Protein AF-A0A6V8PNK7-F1 (afdb_monomer_lite)

pLDDT: mean 75.87, std 25.12, range [23.62, 97.44]

Structure (mmCIF, N/CA/C/O backbone):
data_AF-A0A6V8PNK7-F1
#
_entry.id   AF-A0A6V8PNK7-F1
#
loop_
_atom_site.group_PDB
_atom_site.id
_atom_site.type_symbol
_atom_site.label_atom_id
_atom_site.label_alt_id
_atom_site.label_comp_id
_atom_site.label_asym_id
_atom_site.label_entity_id
_atom_site.label_seq_id
_atom_site.pdbx_PDB_ins_code
_atom_site.Cartn_x
_atom_site.Cartn_y
_atom_site.Cartn_z
_atom_site.occupancy
_atom_site.B_iso_or_equiv
_atom_site.auth_seq_id
_atom_site.auth_comp_id
_atom_site.auth_asym_id
_atom_site.auth_atom_id
_atom_site.pdbx_PDB_model_num
ATOM 1 N N . GLY A 1 1 ? 0.788 52.037 -15.103 1.00 34.72 1 GLY A N 1
ATOM 2 C CA . GLY A 1 1 ? 0.527 50.837 -15.917 1.00 34.72 1 GLY A CA 1
ATOM 3 C C . GLY A 1 1 ? 1.156 49.666 -15.211 1.00 34.72 1 GLY A C 1
ATOM 4 O O . GLY A 1 1 ? 2.367 49.666 -15.080 1.00 34.72 1 GLY A O 1
ATOM 5 N N . ASN A 1 2 ? 0.345 48.769 -14.655 1.00 30.62 2 ASN A N 1
ATOM 6 C CA . ASN A 1 2 ? 0.791 47.709 -13.754 1.00 30.62 2 ASN A CA 1
ATOM 7 C C . ASN A 1 2 ? 0.207 46.378 -14.250 1.00 30.62 2 ASN A C 1
ATOM 9 O O . ASN A 1 2 ? -0.992 46.150 -14.103 1.00 30.62 2 ASN A O 1
ATOM 13 N N . ARG A 1 3 ? 1.028 45.551 -14.896 1.00 28.36 3 ARG A N 1
ATOM 14 C CA . ARG A 1 3 ? 0.800 44.126 -15.172 1.00 28.36 3 ARG A CA 1
ATOM 15 C C . ARG A 1 3 ? 2.176 43.447 -15.141 1.00 28.36 3 ARG A C 1
ATOM 17 O O . ARG A 1 3 ? 3.155 44.088 -15.497 1.00 28.36 3 ARG A O 1
ATOM 24 N N . ASP A 1 4 ? 2.196 42.194 -14.688 1.00 28.17 4 ASP A N 1
ATOM 25 C CA . ASP A 1 4 ? 3.325 41.238 -14.715 1.00 28.17 4 ASP A CA 1
ATOM 26 C C . ASP A 1 4 ? 4.125 40.966 -13.423 1.00 28.17 4 ASP A C 1
ATOM 28 O O . ASP A 1 4 ? 5.299 40.618 -13.484 1.00 28.17 4 ASP A O 1
ATOM 32 N N . CYS A 1 5 ? 3.476 40.960 -12.247 1.00 26.56 5 CYS A N 1
ATOM 33 C CA . CYS A 1 5 ? 4.091 40.428 -11.009 1.00 26.56 5 CYS A CA 1
ATOM 34 C C . CYS A 1 5 ? 3.419 39.172 -10.405 1.00 26.56 5 CYS A C 1
ATOM 36 O O . CYS A 1 5 ? 3.742 38.809 -9.278 1.00 26.56 5 CYS A O 1
ATOM 38 N N . VAL A 1 6 ? 2.508 38.471 -11.102 1.00 30.53 6 VAL A N 1
ATOM 39 C CA . VAL A 1 6 ? 1.748 37.337 -10.500 1.00 30.53 6 VAL A CA 1
ATOM 40 C C . VAL A 1 6 ? 2.007 35.968 -11.162 1.00 30.53 6 VAL A C 1
ATOM 42 O O . VAL A 1 6 ? 1.321 35.000 -10.865 1.00 30.53 6 VAL A O 1
ATOM 45 N N . ASN A 1 7 ? 3.046 35.828 -11.994 1.00 27.73 7 ASN A N 1
ATOM 46 C CA . ASN A 1 7 ? 3.433 34.532 -12.592 1.00 27.73 7 ASN A CA 1
ATOM 47 C C . ASN A 1 7 ? 4.639 33.852 -11.903 1.00 27.73 7 ASN A C 1
ATOM 49 O O . ASN A 1 7 ? 5.281 32.980 -12.480 1.00 27.73 7 ASN A O 1
ATOM 53 N N . GLY A 1 8 ? 4.962 34.235 -10.663 1.00 24.36 8 GLY A N 1
ATOM 54 C CA . GLY A 1 8 ? 6.216 33.862 -9.992 1.00 24.36 8 GLY A CA 1
ATOM 55 C C . GLY A 1 8 ? 6.138 32.830 -8.862 1.00 24.36 8 GLY A C 1
ATOM 56 O O . GLY A 1 8 ? 7.094 32.739 -8.095 1.00 24.36 8 GLY A O 1
ATOM 57 N N . ILE A 1 9 ? 5.056 32.057 -8.699 1.00 27.84 9 ILE A N 1
ATOM 58 C CA . ILE A 1 9 ? 5.057 30.957 -7.713 1.00 27.84 9 ILE A CA 1
ATOM 59 C C . ILE A 1 9 ? 5.670 29.712 -8.366 1.00 27.84 9 ILE A C 1
ATOM 61 O O . ILE A 1 9 ? 5.005 28.912 -9.017 1.00 27.84 9 ILE A O 1
ATOM 65 N N . HIS A 1 10 ? 6.982 29.584 -8.201 1.00 23.62 10 HIS A N 1
ATOM 66 C CA . HIS A 1 10 ? 7.805 28.453 -8.623 1.00 23.62 10 HIS A CA 1
ATOM 67 C C . HIS A 1 10 ? 7.244 27.112 -8.076 1.00 23.62 10 HIS A C 1
ATOM 69 O O . HIS A 1 10 ? 7.048 26.988 -6.863 1.00 23.62 10 HIS A O 1
ATOM 75 N N . PRO A 1 11 ? 7.032 26.071 -8.908 1.00 34.25 11 P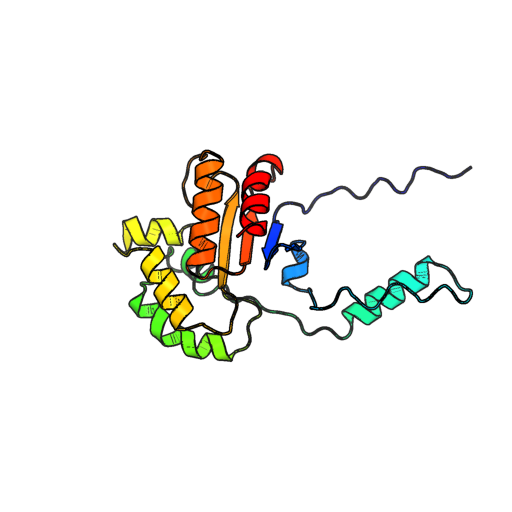RO A N 1
ATOM 76 C CA . PRO A 1 11 ? 6.476 24.787 -8.470 1.00 34.25 11 PRO A CA 1
ATOM 77 C C . PRO A 1 11 ? 7.566 23.934 -7.796 1.00 34.25 11 PRO A C 1
ATOM 79 O O . PRO A 1 11 ? 8.134 23.042 -8.415 1.00 34.25 11 PRO A O 1
ATOM 82 N N . ARG A 1 12 ? 7.930 24.230 -6.542 1.00 27.88 12 ARG A N 1
ATOM 83 C CA . ARG A 1 12 ? 9.037 23.539 -5.836 1.00 27.88 12 ARG A CA 1
ATOM 84 C C . ARG A 1 12 ? 8.641 22.342 -4.962 1.00 27.88 12 ARG A C 1
ATOM 86 O O . ARG A 1 12 ? 9.512 21.759 -4.335 1.00 27.88 12 ARG A O 1
ATOM 93 N N . PHE A 1 13 ? 7.376 21.922 -4.951 1.00 33.56 13 PHE A N 1
ATOM 94 C CA . PHE A 1 13 ? 6.922 20.784 -4.132 1.00 33.56 13 PHE A CA 1
ATOM 95 C C . PHE A 1 13 ? 5.972 19.850 -4.896 1.00 33.56 13 PHE A C 1
ATOM 97 O O . PHE A 1 13 ? 4.874 19.552 -4.439 1.00 33.56 13 PHE A O 1
ATOM 104 N N . ASN A 1 14 ? 6.377 19.399 -6.087 1.00 44.97 14 ASN A N 1
ATOM 105 C CA . ASN A 1 14 ? 5.574 18.489 -6.922 1.00 44.97 14 ASN A CA 1
ATOM 106 C C . ASN A 1 14 ? 6.006 17.011 -6.803 1.00 44.97 14 ASN A C 1
ATOM 108 O O . ASN A 1 14 ? 5.669 16.194 -7.654 1.00 44.97 14 ASN A O 1
ATOM 112 N N . SER A 1 15 ? 6.772 16.677 -5.762 1.00 50.00 15 SER A N 1
ATOM 113 C CA . SER A 1 15 ? 7.482 15.399 -5.619 1.00 50.00 15 SER A CA 1
ATOM 114 C C . SER A 1 15 ? 6.601 14.186 -5.347 1.00 50.00 15 SER A C 1
ATOM 116 O O . SER A 1 15 ? 7.018 13.048 -5.545 1.00 50.00 15 SER A O 1
ATOM 118 N N . PHE A 1 16 ? 5.380 14.425 -4.874 1.00 49.53 16 PHE A N 1
ATOM 119 C CA . PHE A 1 16 ? 4.457 13.384 -4.452 1.00 49.53 16 PHE A CA 1
ATOM 120 C C . PHE A 1 16 ? 3.061 13.709 -4.970 1.00 49.53 16 PHE A C 1
ATOM 122 O O . PHE A 1 16 ? 2.575 14.829 -4.808 1.00 49.53 16 PHE A O 1
ATOM 129 N N . LYS A 1 17 ? 2.394 12.719 -5.559 1.00 70.75 17 LYS A N 1
ATOM 130 C CA . LYS A 1 17 ? 0.968 12.780 -5.881 1.00 70.75 17 LYS A CA 1
ATOM 131 C C . LYS A 1 17 ? 0.263 11.622 -5.204 1.00 70.75 17 LYS A C 1
ATOM 133 O O . LYS A 1 17 ? 0.742 10.494 -5.217 1.00 70.75 17 LYS A O 1
ATOM 138 N N . VAL A 1 18 ? -0.869 11.915 -4.582 1.00 66.62 18 VAL A N 1
ATOM 139 C CA . VAL A 1 18 ? -1.651 10.917 -3.853 1.00 66.62 18 VAL A CA 1
ATOM 140 C C . VAL A 1 18 ? -2.928 10.689 -4.626 1.00 66.62 18 VAL A C 1
ATOM 142 O O . VAL A 1 18 ? -3.575 11.650 -5.030 1.00 66.62 18 VAL A O 1
ATOM 145 N N . VAL A 1 19 ? -3.296 9.437 -4.857 1.00 67.06 19 VAL A N 1
ATOM 146 C CA . VAL A 1 19 ? -4.552 9.091 -5.521 1.00 67.06 19 VAL A CA 1
ATOM 147 C C . VAL A 1 19 ? -5.409 8.279 -4.561 1.00 67.06 19 VAL A C 1
ATOM 149 O O . VAL A 1 19 ? -4.948 7.279 -4.016 1.00 67.06 19 VAL A O 1
ATOM 152 N N . TYR A 1 20 ? -6.643 8.737 -4.336 1.00 64.00 20 TYR A N 1
ATOM 153 C CA . TYR A 1 20 ? -7.648 8.064 -3.508 1.00 64.00 20 TYR A CA 1
ATOM 154 C C . TYR A 1 20 ? -9.010 8.136 -4.196 1.00 64.00 20 TYR A C 1
ATOM 156 O O . TYR A 1 20 ? -9.451 9.230 -4.565 1.00 64.00 20 TYR A O 1
ATOM 164 N N . LYS A 1 21 ? -9.678 6.986 -4.362 1.00 63.22 21 LYS A N 1
ATOM 165 C CA . LYS A 1 21 ? -11.015 6.869 -4.983 1.00 63.22 21 LYS A CA 1
ATOM 166 C C . LYS A 1 21 ? -11.162 7.702 -6.270 1.00 63.22 21 LYS A C 1
ATOM 168 O O . LYS A 1 21 ? -12.047 8.555 -6.366 1.00 63.22 21 LYS A O 1
ATOM 173 N N . GLY A 1 22 ? -10.252 7.533 -7.230 1.00 57.31 22 GLY A N 1
ATOM 174 C CA . GLY A 1 22 ? -10.343 8.225 -8.521 1.00 57.31 22 GLY A CA 1
ATOM 175 C C . GLY A 1 22 ? -9.878 9.690 -8.544 1.00 57.31 22 GLY A C 1
ATOM 176 O O . GLY A 1 22 ? -9.922 10.330 -9.594 1.00 57.31 22 GLY A O 1
ATOM 177 N N . ARG A 1 23 ? -9.433 10.267 -7.418 1.00 56.59 23 ARG A N 1
ATOM 178 C CA . ARG A 1 23 ? -9.045 11.689 -7.333 1.00 56.59 23 ARG A CA 1
ATOM 179 C C . ARG A 1 23 ? -7.567 11.852 -7.015 1.00 56.59 23 ARG A C 1
ATOM 181 O O . ARG A 1 23 ? -7.070 11.241 -6.074 1.00 56.59 23 ARG A O 1
ATOM 188 N N . THR A 1 24 ? -6.884 12.728 -7.758 1.00 58.00 24 THR A N 1
ATOM 189 C CA . THR A 1 24 ? -5.546 13.200 -7.374 1.00 58.00 24 THR A CA 1
ATOM 190 C C . THR A 1 24 ? -5.696 14.228 -6.269 1.00 58.00 24 THR A C 1
ATOM 192 O O . THR A 1 24 ? -6.372 15.241 -6.435 1.00 58.00 24 THR A O 1
ATOM 195 N N . LEU A 1 25 ? -5.060 13.950 -5.146 1.00 58.41 25 LEU A N 1
ATOM 196 C CA . LEU A 1 25 ? -4.946 14.824 -4.003 1.00 58.41 25 LEU A CA 1
ATOM 197 C C . LEU A 1 25 ? -3.549 15.447 -4.038 1.00 58.41 25 LEU A C 1
ATOM 199 O O . LEU A 1 25 ? -2.555 14.769 -4.326 1.00 58.41 25 LEU A O 1
ATOM 203 N N . GLU A 1 26 ? -3.466 16.745 -3.758 1.00 44.38 26 GLU A N 1
ATOM 204 C CA . GLU A 1 26 ? -2.170 17.376 -3.522 1.00 44.38 26 GLU A CA 1
ATOM 205 C C . GLU A 1 26 ? -1.504 16.744 -2.285 1.00 44.38 26 GLU A C 1
ATOM 207 O O . GLU A 1 26 ? -2.209 16.309 -1.374 1.00 44.38 26 GLU A O 1
ATOM 212 N N . PRO A 1 27 ? -0.167 16.664 -2.205 1.00 43.66 27 PRO A N 1
ATOM 213 C CA . PRO A 1 27 ? 0.509 15.939 -1.125 1.00 43.66 27 PRO A CA 1
ATOM 214 C C . PRO A 1 27 ? 0.214 16.499 0.278 1.00 43.66 27 PRO A C 1
ATOM 216 O O . PRO A 1 27 ? 0.145 15.740 1.242 1.00 43.66 27 PRO A O 1
ATOM 219 N N . TRP A 1 28 ? -0.076 17.800 0.399 1.00 39.44 28 TRP A N 1
ATOM 220 C CA . TRP A 1 28 ? -0.565 18.408 1.647 1.00 39.44 28 TRP A CA 1
ATOM 221 C C . TRP A 1 28 ? -1.985 17.965 2.023 1.00 39.44 28 TRP A C 1
ATOM 223 O O . TRP A 1 28 ? -2.406 18.077 3.171 1.00 39.44 28 TRP A O 1
ATOM 233 N N . ALA A 1 29 ? -2.747 17.451 1.066 1.00 40.78 29 ALA A N 1
ATOM 234 C CA . ALA A 1 29 ? -4.144 17.121 1.234 1.00 40.78 29 ALA A CA 1
ATOM 235 C C . ALA A 1 29 ? -4.359 15.754 1.924 1.00 40.78 29 ALA A C 1
ATOM 237 O O . ALA A 1 29 ? -5.450 15.518 2.442 1.00 40.78 29 ALA A O 1
ATOM 238 N N . ILE A 1 30 ? -3.307 14.929 2.077 1.00 45.22 30 ILE A N 1
ATOM 239 C CA . ILE A 1 30 ? -3.272 13.810 3.050 1.00 45.22 30 ILE A CA 1
ATOM 240 C C . ILE A 1 30 ? -3.476 14.337 4.478 1.00 45.22 30 ILE A C 1
ATOM 242 O O . ILE A 1 30 ? -4.179 13.726 5.277 1.00 45.22 30 ILE A O 1
ATOM 246 N N . TYR A 1 31 ? -2.921 15.513 4.777 1.00 39.44 31 TYR A N 1
ATOM 247 C CA . TYR A 1 31 ? -3.056 16.150 6.082 1.00 39.44 31 TYR A CA 1
ATOM 248 C C . TYR A 1 31 ? -4.375 16.928 6.237 1.00 39.44 31 TYR A C 1
ATOM 250 O O . TYR A 1 31 ? -4.714 17.309 7.355 1.00 39.44 31 TYR A O 1
ATOM 258 N N . PHE A 1 32 ? -5.147 17.156 5.156 1.00 34.94 32 PHE A N 1
ATOM 259 C CA . PHE A 1 32 ? -6.233 18.148 5.178 1.00 34.94 32 PHE A CA 1
ATOM 260 C C . PHE A 1 32 ? -7.540 17.861 4.409 1.00 34.94 32 PHE A C 1
ATOM 262 O O . PHE A 1 32 ? -8.465 18.654 4.576 1.00 34.94 32 PHE A O 1
ATOM 269 N N . LEU A 1 33 ? -7.745 16.800 3.615 1.00 33.81 33 LEU A N 1
ATOM 270 C CA . LEU A 1 33 ? -8.961 16.742 2.766 1.00 33.81 33 LEU A CA 1
ATOM 271 C C . LEU A 1 33 ? -10.277 16.397 3.497 1.00 33.81 33 LEU A C 1
ATOM 273 O O . LEU A 1 33 ? -10.337 15.395 4.224 1.00 33.81 33 LEU A O 1
ATOM 277 N N . PRO A 1 34 ? -11.364 17.171 3.263 1.00 44.94 34 PRO A N 1
ATOM 278 C CA . PRO A 1 34 ? -12.726 16.799 3.617 1.00 44.94 34 PRO A CA 1
ATOM 279 C C . PRO A 1 34 ? -13.401 16.050 2.457 1.00 44.94 34 PRO A C 1
ATOM 281 O O . PRO A 1 34 ? -13.083 16.239 1.283 1.00 44.94 34 PRO A O 1
ATOM 284 N N . VAL A 1 35 ? -14.400 15.246 2.804 1.00 35.38 35 VAL A N 1
ATOM 285 C CA . VAL A 1 35 ? -15.528 14.936 1.920 1.00 35.38 35 VAL A CA 1
ATOM 286 C C . VAL A 1 35 ? -16.338 16.234 1.739 1.00 35.38 35 VAL A C 1
ATOM 288 O O . VAL A 1 35 ? -16.424 17.026 2.668 1.00 35.38 35 VAL A O 1
ATOM 291 N N . VAL A 1 36 ? -16.939 16.432 0.562 1.00 34.62 36 VAL A N 1
ATOM 292 C CA . VAL A 1 36 ? -17.798 17.572 0.162 1.00 34.62 36 VAL A CA 1
ATOM 293 C C . VAL A 1 36 ? -17.057 18.813 -0.371 1.00 34.62 36 VAL A C 1
ATOM 295 O O . VAL A 1 36 ? -16.853 19.808 0.309 1.00 34.62 36 VAL A O 1
ATOM 298 N N . ALA A 1 37 ? -16.737 18.779 -1.667 1.00 31.25 37 ALA A N 1
ATOM 299 C CA . ALA A 1 37 ? -16.483 19.967 -2.490 1.00 31.25 37 ALA A CA 1
ATOM 300 C C . ALA A 1 37 ? -17.768 20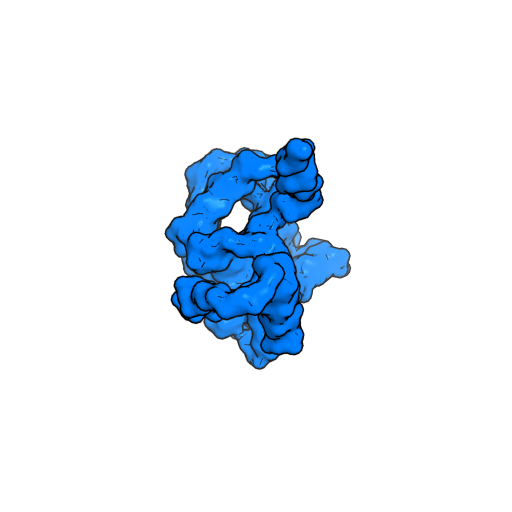.413 -3.223 1.00 31.25 37 ALA A C 1
ATOM 302 O O . ALA A 1 37 ? -17.713 20.726 -4.409 1.00 31.25 37 ALA A O 1
ATOM 303 N N . ARG A 1 38 ? -18.941 20.331 -2.570 1.00 32.31 38 ARG A N 1
ATOM 304 C CA . ARG A 1 38 ? -20.237 20.534 -3.245 1.00 32.31 38 ARG A CA 1
ATOM 305 C C . ARG A 1 38 ? -20.991 21.820 -2.888 1.00 32.31 38 ARG A C 1
ATOM 307 O O . ARG A 1 38 ? -21.735 22.270 -3.743 1.00 32.31 38 ARG A O 1
ATOM 314 N N . ASP A 1 39 ? -20.726 22.476 -1.754 1.00 29.45 39 ASP A N 1
ATOM 315 C CA . ASP A 1 39 ? -21.677 23.491 -1.246 1.00 29.45 39 ASP A CA 1
ATOM 316 C C . ASP A 1 39 ? -21.141 24.924 -1.054 1.00 29.45 39 ASP A C 1
ATOM 318 O O . ASP A 1 39 ? -21.796 25.740 -0.417 1.00 29.45 39 ASP A O 1
ATOM 322 N N . LEU A 1 40 ? -19.978 25.296 -1.601 1.00 31.09 40 LEU A N 1
ATOM 323 C CA . LEU A 1 40 ? -19.426 26.651 -1.401 1.00 31.09 40 LEU A CA 1
ATOM 324 C C . LEU A 1 40 ? -18.933 27.303 -2.698 1.00 31.09 40 LEU A C 1
ATOM 326 O O . LEU A 1 40 ? -17.782 27.712 -2.801 1.00 31.09 40 LEU A O 1
ATOM 330 N N . ILE A 1 41 ? -19.817 27.434 -3.689 1.00 32.03 41 ILE A N 1
ATOM 331 C CA . ILE A 1 41 ? -19.662 28.426 -4.766 1.00 32.03 41 ILE A CA 1
ATOM 332 C C . ILE A 1 41 ? -21.031 29.041 -5.076 1.00 32.03 41 ILE A C 1
ATOM 334 O O . ILE A 1 41 ? -21.578 28.798 -6.136 1.00 32.03 41 ILE A O 1
ATOM 338 N N . THR A 1 42 ? -21.591 29.821 -4.151 1.00 28.27 42 THR A N 1
ATOM 339 C CA . THR A 1 42 ? -22.500 30.948 -4.450 1.00 28.27 42 THR A CA 1
ATOM 340 C C . THR A 1 42 ? -22.689 31.774 -3.178 1.00 28.27 42 THR A C 1
ATOM 342 O O . THR A 1 42 ? -23.709 31.691 -2.504 1.00 28.27 42 THR A O 1
ATOM 345 N N . CYS A 1 43 ? -21.700 32.584 -2.821 1.00 27.67 43 CYS A N 1
ATOM 346 C CA . CYS A 1 43 ? -21.976 33.771 -2.020 1.00 27.67 43 CYS A CA 1
ATOM 347 C C . CYS A 1 43 ? -21.249 34.924 -2.705 1.00 27.67 43 CYS A C 1
ATOM 349 O O . CYS A 1 43 ? -20.054 35.144 -2.506 1.00 27.67 43 CYS A O 1
ATOM 351 N N . GLN A 1 44 ? -21.946 35.563 -3.646 1.00 31.92 44 GLN A N 1
ATOM 352 C CA . GLN A 1 44 ? -21.458 36.772 -4.290 1.00 31.92 44 GLN A CA 1
ATOM 353 C C . GLN A 1 44 ? -21.457 37.907 -3.263 1.00 31.92 44 GLN A C 1
ATOM 355 O O . GLN A 1 44 ? -22.501 38.327 -2.780 1.00 31.92 44 GLN A O 1
ATOM 360 N N . ALA A 1 45 ? -20.242 38.342 -2.939 1.00 33.28 45 ALA A N 1
ATOM 361 C CA . ALA A 1 45 ? -19.823 39.711 -2.659 1.00 33.28 45 ALA A CA 1
ATOM 362 C C . ALA A 1 45 ? -20.907 40.700 -2.181 1.00 33.28 45 ALA A C 1
ATOM 364 O O . ALA A 1 45 ? -21.514 41.413 -2.976 1.00 33.28 45 ALA A O 1
ATOM 365 N N . GLY A 1 46 ? -21.014 40.859 -0.861 1.00 28.73 46 GLY A N 1
ATOM 366 C CA . GLY A 1 46 ? -21.293 42.164 -0.267 1.00 28.73 46 GLY A CA 1
ATOM 367 C C . GLY A 1 46 ? -19.971 42.910 -0.072 1.00 28.73 46 GLY A C 1
ATOM 368 O O . GLY A 1 46 ? -19.116 42.438 0.668 1.00 28.73 46 GLY A O 1
ATOM 369 N N . ASN A 1 47 ? -19.796 44.015 -0.802 1.00 41.59 47 ASN A N 1
ATOM 370 C CA . ASN A 1 47 ? -18.747 45.043 -0.712 1.00 41.59 47 ASN A CA 1
ATOM 371 C C . ASN A 1 47 ? -17.655 44.866 0.367 1.00 41.59 47 ASN A C 1
ATOM 373 O O . ASN A 1 47 ? -17.878 45.145 1.543 1.00 41.59 47 ASN A O 1
ATOM 377 N N . GLY A 1 48 ? -16.430 44.544 -0.061 1.00 41.66 48 GLY A N 1
ATOM 378 C CA . GLY A 1 48 ? -15.239 44.655 0.785 1.00 41.66 48 GLY A CA 1
ATOM 379 C C . GLY A 1 48 ? -14.091 43.775 0.305 1.00 41.66 48 GLY A C 1
ATOM 380 O O . GLY A 1 48 ? -14.115 42.575 0.519 1.00 41.66 48 GLY A O 1
ATOM 381 N N . ASN A 1 49 ? -13.111 44.395 -0.357 1.00 40.31 49 ASN A N 1
ATOM 382 C CA . ASN A 1 49 ? -11.772 43.896 -0.699 1.00 40.31 49 ASN A CA 1
ATOM 383 C C . ASN A 1 49 ? -11.632 42.371 -0.972 1.00 40.31 49 ASN A C 1
ATOM 385 O O . ASN A 1 49 ? -11.491 41.589 -0.033 1.00 40.31 49 ASN A O 1
ATOM 389 N N . PRO A 1 50 ? -11.546 41.916 -2.239 1.00 46.47 50 PRO A N 1
ATOM 390 C CA . PRO A 1 50 ? -11.516 40.485 -2.558 1.00 46.47 50 PRO A CA 1
ATOM 391 C C . PRO A 1 50 ? -10.371 39.720 -1.873 1.00 46.47 50 PRO A C 1
ATOM 393 O O . PRO A 1 50 ? -10.528 38.542 -1.582 1.00 46.47 50 PRO A O 1
ATOM 396 N N . GLY A 1 51 ? -9.243 40.368 -1.552 1.00 41.81 51 GLY A N 1
ATOM 397 C CA . GLY A 1 51 ? -8.105 39.727 -0.880 1.00 41.81 51 GLY A CA 1
ATOM 398 C C . GLY A 1 51 ? -8.339 39.326 0.584 1.00 41.81 51 GLY A C 1
ATOM 399 O O . GLY A 1 51 ? -7.802 38.309 1.019 1.00 41.81 51 GLY A O 1
ATOM 400 N N . SER A 1 52 ? -9.149 40.068 1.349 1.00 38.88 52 SER A N 1
ATOM 401 C CA . SER A 1 52 ? -9.389 39.762 2.769 1.00 38.88 52 SER A CA 1
ATOM 402 C C . SER A 1 52 ? -10.407 38.638 2.949 1.00 38.88 52 SER A C 1
ATOM 404 O O . SER A 1 52 ? -10.252 37.812 3.846 1.00 38.88 52 SER A O 1
ATOM 406 N N . THR A 1 53 ? -11.394 38.529 2.056 1.00 37.00 53 THR A N 1
ATOM 407 C CA . THR A 1 53 ? -12.383 37.442 2.080 1.00 37.00 53 THR A CA 1
ATOM 408 C C . THR A 1 53 ? -11.722 36.075 1.874 1.00 37.00 53 THR A C 1
ATOM 410 O O . THR A 1 53 ? -12.047 35.129 2.587 1.00 37.00 53 THR A O 1
ATOM 413 N N . TRP A 1 54 ? -10.735 35.963 0.973 1.00 34.47 54 TRP A N 1
ATOM 414 C CA . TRP A 1 54 ? -9.998 34.709 0.755 1.00 34.47 54 TRP A CA 1
ATOM 415 C C . TRP A 1 54 ? -9.137 34.297 1.954 1.00 34.47 54 TRP A C 1
ATOM 417 O O . TRP A 1 54 ? -9.079 33.109 2.273 1.00 34.47 54 TRP A O 1
ATOM 427 N N . LEU A 1 55 ? -8.485 35.249 2.632 1.00 39.88 55 LEU A N 1
ATOM 428 C CA . LEU A 1 55 ? -7.705 34.955 3.839 1.00 39.88 55 LEU A CA 1
ATOM 429 C C . LEU A 1 55 ? -8.602 34.535 5.006 1.00 39.88 55 LEU A C 1
ATOM 431 O O . LEU A 1 55 ? -8.316 33.520 5.634 1.00 39.88 55 LEU A O 1
ATOM 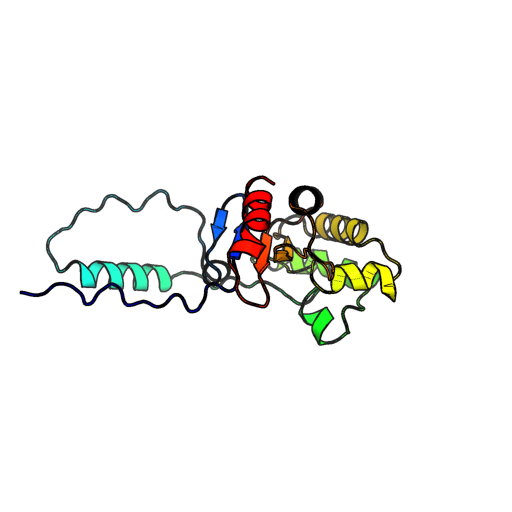435 N N . ILE A 1 56 ? -9.714 35.238 5.238 1.00 46.47 56 ILE A N 1
ATOM 436 C CA . ILE A 1 56 ? -10.655 34.925 6.323 1.00 46.47 56 ILE A CA 1
ATOM 437 C C . ILE A 1 56 ? -11.310 33.557 6.096 1.00 46.47 56 ILE A C 1
ATOM 439 O O . ILE A 1 56 ? -11.404 32.760 7.025 1.00 46.47 56 ILE A O 1
ATOM 443 N N . VAL A 1 57 ? -11.704 33.236 4.858 1.00 47.28 57 VAL A N 1
ATOM 444 C CA . VAL A 1 57 ? -12.266 31.919 4.515 1.00 47.28 57 VAL A CA 1
ATOM 445 C C . VAL A 1 57 ? -11.217 30.814 4.670 1.00 47.28 57 VAL A C 1
ATOM 447 O O . VAL A 1 57 ? -11.536 29.748 5.192 1.00 47.28 57 VAL A O 1
ATOM 450 N N . LYS A 1 58 ? -9.956 31.052 4.286 1.00 46.16 58 LYS A N 1
ATOM 451 C CA . LYS A 1 58 ? -8.861 30.083 4.458 1.00 46.16 58 LYS A CA 1
ATOM 452 C C . LYS A 1 58 ? -8.512 29.863 5.933 1.00 46.16 58 LYS A C 1
ATOM 454 O O . LYS A 1 58 ? -8.364 28.717 6.344 1.00 46.16 58 LYS A O 1
ATOM 459 N N . GLU A 1 59 ? -8.416 30.923 6.733 1.00 46.03 59 GLU A N 1
ATOM 460 C CA . GLU A 1 59 ? -8.177 30.832 8.178 1.00 46.03 59 GLU A CA 1
ATOM 461 C C . GLU A 1 59 ? -9.342 30.160 8.905 1.00 46.03 59 GLU A C 1
ATOM 463 O O . GLU A 1 59 ? -9.106 29.277 9.725 1.00 46.03 59 GLU A O 1
ATOM 468 N N . ALA A 1 60 ? -10.590 30.497 8.567 1.00 46.78 60 ALA A N 1
ATOM 469 C CA . ALA A 1 60 ? -11.780 29.863 9.133 1.00 46.78 60 ALA A CA 1
ATOM 470 C C . ALA A 1 60 ? -11.896 28.383 8.733 1.00 46.78 60 ALA A C 1
ATOM 472 O O . ALA A 1 60 ? -12.246 27.549 9.568 1.00 46.78 60 ALA A O 1
ATOM 473 N N . LEU A 1 61 ? -11.535 28.034 7.490 1.00 51.53 61 LEU A N 1
ATOM 474 C CA . LEU A 1 61 ? -11.424 26.641 7.055 1.00 51.53 61 LEU A CA 1
ATOM 475 C C . LEU A 1 61 ? -10.324 25.908 7.827 1.00 51.53 61 LEU A C 1
ATOM 477 O O . LEU A 1 61 ? -10.532 24.761 8.195 1.00 51.53 61 LEU A O 1
ATOM 481 N N . LEU A 1 62 ? -9.178 26.530 8.108 1.00 56.31 62 LEU A N 1
ATOM 482 C CA . LEU A 1 62 ? -8.081 25.887 8.840 1.00 56.31 62 LEU A CA 1
ATOM 483 C C . LEU A 1 62 ? -8.349 25.755 10.351 1.00 56.31 62 LEU A C 1
ATOM 485 O O . LEU A 1 62 ? -7.885 24.792 10.957 1.00 56.31 62 LEU A O 1
ATOM 489 N N . LYS A 1 63 ? -9.124 26.666 10.957 1.00 51.97 63 LYS A N 1
ATOM 490 C CA . LYS A 1 63 ? -9.302 26.764 12.420 1.00 51.97 63 LYS A CA 1
ATOM 491 C C . LYS A 1 63 ? -10.088 25.621 13.070 1.00 51.97 63 LYS A C 1
ATOM 493 O O . LYS A 1 63 ? -9.980 25.447 14.276 1.00 51.97 63 LYS A O 1
ATOM 498 N N . ASN A 1 64 ? -10.868 24.857 12.301 1.00 57.97 64 ASN A N 1
ATOM 499 C CA . ASN A 1 64 ? -11.822 23.871 12.832 1.00 57.97 64 ASN A CA 1
ATOM 500 C C . ASN A 1 64 ? -11.672 22.464 12.224 1.00 57.97 64 ASN A C 1
ATOM 502 O O . ASN A 1 64 ? -12.630 21.692 12.168 1.00 57.97 64 ASN A O 1
ATOM 506 N N . ARG A 1 65 ? -10.477 22.117 11.728 1.00 67.19 65 ARG A N 1
ATOM 507 C CA . ARG A 1 65 ? -10.232 20.822 11.078 1.00 67.19 65 ARG A CA 1
ATOM 508 C C . ARG A 1 65 ? -9.300 19.968 11.933 1.00 67.19 65 ARG A C 1
ATOM 510 O O . ARG A 1 65 ? -8.133 20.332 12.064 1.00 67.19 65 ARG A O 1
ATOM 517 N N . PRO A 1 66 ? -9.774 18.840 12.492 1.00 77.06 66 PRO A N 1
ATOM 518 C CA . PRO A 1 66 ? -8.892 17.932 13.209 1.00 77.06 66 PRO A CA 1
ATOM 519 C C . PRO A 1 66 ? -7.805 17.419 12.260 1.00 77.06 66 PRO A C 1
ATOM 521 O O . PRO A 1 66 ? -8.086 17.057 11.111 1.00 77.06 66 PRO A O 1
ATOM 524 N N . ILE A 1 67 ? -6.561 17.412 12.742 1.00 84.50 67 ILE A N 1
ATOM 525 C CA . ILE A 1 67 ? -5.412 16.913 11.985 1.00 84.50 67 ILE A CA 1
ATOM 526 C C . ILE A 1 67 ? -5.601 15.415 11.766 1.00 84.50 67 ILE A C 1
ATOM 528 O O . ILE A 1 67 ? -5.815 14.650 12.707 1.00 84.50 67 ILE A O 1
ATOM 532 N N . LYS A 1 68 ? -5.513 14.999 10.505 1.00 87.19 68 LYS A N 1
ATOM 533 C CA . LYS A 1 68 ? -5.574 13.594 10.117 1.00 87.19 68 LYS A CA 1
ATOM 534 C C . LYS A 1 68 ? -4.185 12.977 10.179 1.00 87.19 68 LYS A C 1
ATOM 536 O O . LYS A 1 68 ? -3.226 13.552 9.671 1.00 87.19 68 LYS A O 1
ATOM 541 N N . ILE A 1 69 ? -4.097 11.792 10.776 1.00 91.19 69 ILE A N 1
ATOM 542 C CA . ILE A 1 69 ? -2.838 11.069 10.968 1.00 91.19 69 ILE A CA 1
ATOM 543 C C . ILE A 1 69 ? -2.861 9.799 10.121 1.00 91.19 69 ILE A C 1
ATOM 545 O O . ILE A 1 69 ? -3.859 9.079 10.096 1.00 91.19 69 ILE A O 1
ATOM 549 N N . THR A 1 70 ? -1.759 9.547 9.420 1.00 94.00 70 THR A N 1
ATOM 550 C CA . THR A 1 70 ? -1.480 8.266 8.764 1.00 94.00 70 THR A CA 1
ATOM 551 C C . THR A 1 70 ? -0.426 7.539 9.576 1.00 94.00 70 THR A C 1
ATOM 553 O O . THR A 1 70 ? 0.598 8.144 9.889 1.00 94.00 70 THR A O 1
ATOM 556 N N . ASP A 1 71 ? -0.670 6.275 9.912 1.00 95.44 71 ASP A N 1
ATOM 557 C CA . ASP A 1 71 ? 0.315 5.448 10.610 1.00 95.44 71 ASP A CA 1
ATOM 558 C C . ASP A 1 71 ? 1.285 4.806 9.600 1.00 95.44 71 ASP A C 1
ATOM 560 O O . ASP A 1 71 ? 0.832 4.092 8.700 1.00 95.44 71 ASP A O 1
ATOM 564 N N . PRO A 1 72 ? 2.606 5.045 9.713 1.00 94.81 72 PRO A N 1
ATOM 565 C CA . PRO A 1 72 ? 3.607 4.443 8.842 1.00 94.81 72 PRO A CA 1
ATOM 566 C C . PRO A 1 72 ? 4.302 3.221 9.464 1.00 94.81 72 PRO A C 1
ATOM 568 O O . PRO A 1 72 ? 5.275 2.724 8.891 1.00 94.81 72 PRO A O 1
ATOM 571 N N . THR A 1 73 ? 3.862 2.750 10.635 1.00 94.75 73 THR A N 1
ATOM 572 C CA . THR A 1 73 ? 4.611 1.813 11.488 1.00 94.75 73 THR A CA 1
ATOM 573 C C . THR A 1 73 ? 4.926 0.508 10.757 1.00 94.75 73 THR A C 1
ATOM 575 O O . THR A 1 73 ? 6.071 0.052 10.748 1.00 94.75 73 THR A O 1
ATOM 578 N N . LEU A 1 74 ? 3.931 -0.067 10.077 1.00 94.31 74 LEU A N 1
ATOM 579 C CA . LEU A 1 74 ? 4.044 -1.386 9.444 1.00 94.31 74 LEU A CA 1
ATOM 580 C C . LEU A 1 74 ? 4.863 -1.385 8.146 1.00 94.31 74 LEU A C 1
ATOM 582 O O . LEU A 1 74 ? 5.364 -2.434 7.729 1.00 94.31 74 LEU A O 1
ATOM 586 N N . ARG A 1 75 ? 5.031 -0.216 7.521 1.00 94.81 75 ARG A N 1
ATOM 587 C CA . ARG A 1 75 ? 5.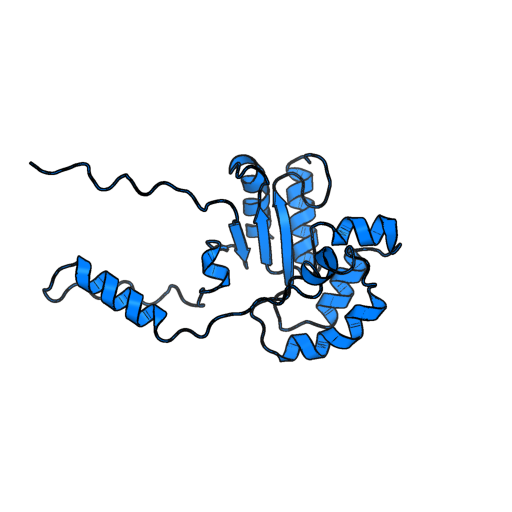751 -0.056 6.257 1.00 94.81 75 ARG A CA 1
ATOM 588 C C . ARG A 1 75 ? 7.031 0.746 6.452 1.00 94.81 75 ARG A C 1
ATOM 590 O O . ARG A 1 75 ? 8.108 0.163 6.413 1.00 94.81 75 ARG A O 1
ATOM 597 N N . ASP A 1 76 ? 6.939 2.063 6.619 1.00 93.12 76 ASP A N 1
ATOM 598 C CA . ASP A 1 76 ? 8.106 2.958 6.588 1.00 93.12 76 ASP A CA 1
ATOM 599 C C . ASP A 1 76 ? 8.906 2.907 7.896 1.00 93.12 76 ASP A C 1
ATOM 601 O O . ASP A 1 76 ? 10.138 2.889 7.874 1.00 93.12 76 ASP A O 1
ATOM 605 N N . GLY A 1 77 ? 8.211 2.780 9.033 1.00 92.56 77 GLY A N 1
ATOM 606 C CA . GLY A 1 77 ? 8.834 2.545 10.337 1.00 92.56 77 GLY A CA 1
ATOM 607 C C . GLY A 1 77 ? 9.608 1.228 10.352 1.00 92.56 77 GLY A C 1
ATOM 608 O O . GLY A 1 77 ? 10.803 1.206 10.642 1.00 92.56 77 GLY A O 1
ATOM 609 N N . ASN A 1 78 ? 8.958 0.144 9.925 1.00 93.06 78 ASN A N 1
ATOM 610 C CA . ASN A 1 78 ? 9.587 -1.165 9.755 1.00 93.06 78 ASN A CA 1
ATOM 611 C C . ASN A 1 78 ? 10.773 -1.146 8.777 1.00 93.06 78 ASN A C 1
ATOM 613 O O . ASN A 1 78 ? 11.826 -1.718 9.060 1.00 93.06 78 ASN A O 1
ATOM 617 N N . GLN A 1 79 ? 10.642 -0.461 7.640 1.00 92.19 79 GLN A N 1
ATOM 618 C CA . GLN A 1 79 ? 11.731 -0.331 6.672 1.00 92.19 79 GLN A CA 1
ATOM 619 C C . GLN A 1 79 ? 12.942 0.404 7.266 1.00 92.19 79 GLN A C 1
ATOM 621 O O . GLN A 1 79 ? 14.076 0.005 7.010 1.00 92.19 79 GLN A O 1
ATOM 626 N N . SER A 1 80 ? 12.701 1.436 8.075 1.00 93.31 80 SER A N 1
ATOM 627 C CA . SER A 1 80 ? 13.755 2.265 8.667 1.00 93.31 80 SER A CA 1
ATOM 628 C C . SER A 1 80 ? 14.455 1.592 9.850 1.00 93.31 80 SER A C 1
ATOM 630 O O . SER A 1 80 ? 15.671 1.696 9.975 1.00 93.31 80 SER A O 1
ATOM 632 N N . LEU A 1 81 ? 13.706 0.901 10.717 1.00 94.44 81 LEU A N 1
ATOM 633 C CA . LEU A 1 81 ? 14.225 0.361 11.982 1.00 94.44 81 LEU A CA 1
ATOM 634 C C . LEU A 1 81 ? 14.605 -1.120 11.911 1.00 94.44 81 LEU A C 1
ATOM 636 O O . LEU A 1 81 ? 15.554 -1.546 12.565 1.00 94.44 81 LEU A O 1
ATOM 640 N N . TRP A 1 82 ? 13.878 -1.912 11.122 1.00 92.44 82 TRP A N 1
ATOM 641 C CA . TRP A 1 82 ? 14.020 -3.371 11.085 1.00 92.44 82 TRP A CA 1
ATOM 642 C C . TRP A 1 82 ? 14.312 -3.901 9.686 1.00 92.44 82 TRP A C 1
ATOM 644 O O . TRP A 1 82 ? 14.093 -5.080 9.414 1.00 92.44 82 TRP A O 1
ATOM 654 N N . LEU A 1 83 ? 14.809 -3.047 8.783 1.00 92.50 83 LEU A N 1
ATOM 655 C CA . LEU A 1 83 ? 15.162 -3.420 7.409 1.00 92.50 83 LEU A CA 1
ATOM 656 C C . LEU A 1 83 ? 14.012 -4.129 6.675 1.00 92.50 83 LEU A C 1
ATOM 658 O O . LEU A 1 83 ? 14.247 -5.055 5.899 1.00 92.50 83 LEU A O 1
ATOM 662 N N . ALA A 1 84 ? 12.768 -3.720 6.949 1.00 92.00 84 ALA A N 1
ATOM 663 C CA . ALA A 1 84 ? 11.558 -4.310 6.377 1.00 92.00 84 ALA A CA 1
ATOM 664 C C . ALA A 1 84 ? 11.357 -5.806 6.722 1.00 92.00 84 ALA A C 1
ATOM 666 O O . ALA A 1 84 ? 10.699 -6.528 5.973 1.00 92.00 84 ALA A O 1
ATOM 667 N N . ARG A 1 85 ? 11.901 -6.284 7.854 1.00 92.75 85 ARG A N 1
ATOM 668 C CA . ARG A 1 85 ? 11.915 -7.713 8.225 1.00 92.75 85 ARG A CA 1
ATOM 669 C C . ARG A 1 85 ? 10.781 -8.178 9.140 1.00 92.75 85 ARG A C 1
ATOM 671 O O . ARG A 1 85 ? 10.785 -9.346 9.519 1.00 92.75 85 ARG A O 1
ATOM 678 N N . LEU A 1 86 ? 9.809 -7.328 9.484 1.00 94.00 86 LEU A N 1
ATOM 679 C CA . LEU A 1 86 ? 8.609 -7.823 10.171 1.00 94.00 86 LEU A CA 1
ATOM 680 C C . LEU A 1 86 ? 7.861 -8.838 9.293 1.00 94.00 86 LEU A C 1
ATOM 682 O O . LEU A 1 86 ? 7.549 -8.567 8.122 1.00 94.00 86 LEU A O 1
ATOM 686 N N . ARG A 1 87 ? 7.588 -10.013 9.868 1.00 95.12 87 ARG A N 1
ATOM 687 C CA . ARG A 1 87 ? 6.842 -11.093 9.215 1.00 95.12 87 ARG A CA 1
ATOM 688 C C . ARG A 1 87 ? 5.356 -10.811 9.243 1.00 95.12 87 ARG A C 1
ATOM 690 O O . ARG A 1 87 ? 4.880 -9.993 10.030 1.00 95.12 87 ARG A O 1
ATOM 697 N N . THR A 1 88 ? 4.613 -11.509 8.388 1.00 95.25 88 THR A N 1
ATOM 698 C CA . THR A 1 88 ? 3.156 -11.363 8.382 1.00 95.25 88 THR A CA 1
ATOM 699 C C . THR A 1 88 ? 2.584 -11.791 9.737 1.00 95.25 88 THR A C 1
ATOM 701 O O . THR A 1 88 ? 1.805 -11.053 10.328 1.00 95.25 88 THR A O 1
ATOM 704 N N . GLU A 1 89 ? 3.031 -12.922 10.284 1.00 95.69 89 GLU A N 1
ATOM 705 C CA . GLU A 1 89 ? 2.566 -13.448 11.578 1.00 95.69 89 GLU A CA 1
ATOM 706 C C . GLU A 1 89 ? 2.709 -12.460 12.748 1.00 95.69 89 GLU A C 1
ATOM 708 O O . GLU A 1 89 ? 1.811 -12.382 13.584 1.00 95.69 89 GLU A O 1
ATOM 713 N N . ASP A 1 90 ? 3.770 -11.648 12.758 1.00 94.44 90 ASP A N 1
ATOM 714 C CA . ASP A 1 90 ? 4.048 -10.689 13.833 1.00 94.44 90 ASP A CA 1
ATOM 715 C C . ASP A 1 90 ? 3.135 -9.457 13.769 1.00 94.44 90 ASP A C 1
ATOM 717 O O . ASP A 1 90 ? 2.769 -8.883 14.796 1.00 94.44 90 ASP A O 1
ATOM 721 N N . ILE A 1 91 ? 2.758 -9.031 12.558 1.00 95.56 91 ILE A N 1
ATOM 722 C CA . ILE A 1 91 ? 1.947 -7.822 12.365 1.00 95.56 91 ILE A CA 1
ATOM 723 C C . ILE A 1 91 ? 0.448 -8.099 12.468 1.00 95.56 91 ILE A C 1
ATOM 725 O O . ILE A 1 91 ? -0.303 -7.224 12.891 1.00 95.56 91 ILE A O 1
ATOM 729 N N . LEU A 1 92 ? -0.024 -9.297 12.105 1.00 96.56 92 LEU A N 1
ATOM 730 C CA . LEU A 1 92 ? -1.462 -9.595 12.065 1.00 96.56 92 LEU A CA 1
ATOM 731 C C . LEU A 1 92 ? -2.198 -9.365 13.406 1.00 96.56 92 LEU A C 1
ATOM 733 O O . LEU A 1 92 ? -3.317 -8.847 13.357 1.00 96.56 92 LEU A O 1
ATOM 737 N N . PRO A 1 93 ? -1.635 -9.691 14.589 1.00 97.31 93 PRO A N 1
ATOM 738 C CA . PRO A 1 93 ? -2.335 -9.536 15.866 1.00 97.31 93 PRO A CA 1
ATOM 739 C C . PRO A 1 93 ? -2.645 -8.085 16.258 1.00 97.31 93 PRO A C 1
ATOM 741 O O . PRO A 1 93 ? -3.618 -7.847 16.976 1.00 97.31 93 PRO A O 1
ATOM 744 N N . ILE A 1 94 ? -1.844 -7.107 15.812 1.00 96.62 94 ILE A N 1
ATOM 745 C CA . ILE A 1 94 ? -2.032 -5.695 16.188 1.00 96.62 94 ILE A CA 1
ATOM 746 C C . ILE A 1 94 ? -3.050 -4.972 15.290 1.00 96.62 94 ILE A C 1
ATOM 748 O O . ILE A 1 94 ? -3.676 -3.999 15.718 1.00 96.62 94 ILE A O 1
ATOM 752 N N . LEU A 1 95 ? -3.288 -5.480 14.077 1.00 96.94 95 LEU A N 1
ATOM 753 C CA . LEU A 1 95 ? -4.137 -4.838 13.067 1.00 96.94 95 LEU A CA 1
ATOM 754 C C . LEU A 1 95 ? -5.565 -4.510 13.529 1.00 96.94 95 LEU A C 1
ATOM 756 O O . LEU A 1 95 ? -5.985 -3.373 13.308 1.00 96.94 95 LEU A O 1
ATOM 760 N N . PRO A 1 96 ? -6.310 -5.406 14.214 1.00 96.75 96 PRO A N 1
ATOM 761 C CA . PRO A 1 96 ? -7.675 -5.085 14.634 1.00 96.75 96 PRO A CA 1
ATOM 762 C C . PRO A 1 96 ? -7.733 -3.926 15.634 1.00 96.75 96 PRO A C 1
ATOM 764 O O . PRO A 1 96 ? -8.713 -3.186 15.662 1.00 96.75 96 PRO A O 1
ATOM 767 N N . LYS A 1 97 ? -6.683 -3.746 16.450 1.00 96.69 97 LYS A N 1
ATOM 768 C CA . LYS A 1 97 ? -6.572 -2.597 17.360 1.00 96.69 97 LYS A CA 1
ATOM 769 C C . LYS A 1 97 ? -6.273 -1.322 16.582 1.00 96.69 97 LYS A C 1
ATOM 771 O O . LYS A 1 97 ? -6.899 -0.303 16.848 1.00 96.69 97 LYS A O 1
ATOM 776 N N . MET A 1 98 ? -5.371 -1.380 15.599 1.00 95.88 98 MET A N 1
ATOM 777 C CA . MET A 1 98 ? -5.064 -0.229 14.741 1.00 95.88 98 MET A CA 1
ATOM 778 C C . MET A 1 98 ? -6.294 0.256 13.967 1.00 95.88 98 MET A C 1
ATOM 780 O O . MET A 1 98 ? -6.514 1.461 13.876 1.00 95.88 98 MET A O 1
ATOM 784 N N . ASP A 1 99 ? -7.133 -0.667 13.487 1.00 96.38 99 ASP A N 1
ATOM 785 C CA . ASP A 1 99 ? -8.371 -0.343 12.766 1.00 96.38 99 ASP A CA 1
ATOM 786 C C . ASP A 1 99 ? -9.406 0.409 13.628 1.00 96.38 99 ASP A C 1
ATOM 788 O O . ASP A 1 99 ? -10.277 1.105 13.108 1.00 96.38 99 ASP A O 1
ATOM 792 N N . GLN A 1 100 ? -9.318 0.301 14.959 1.00 95.62 100 GLN A N 1
ATOM 793 C CA . GLN A 1 100 ? -10.223 0.976 15.898 1.00 95.62 100 GLN A CA 1
ATOM 794 C C . GLN A 1 100 ? -9.760 2.382 16.300 1.00 95.62 100 GLN A C 1
ATOM 796 O O . GLN A 1 100 ? -10.572 3.152 16.806 1.00 95.62 100 GLN A O 1
ATOM 801 N N . ILE A 1 101 ? -8.490 2.739 16.071 1.00 94.12 101 ILE A N 1
ATOM 802 C CA . ILE A 1 101 ? -7.923 4.036 16.487 1.00 94.12 101 ILE A CA 1
ATOM 803 C C . ILE A 1 101 ? -8.530 5.199 15.688 1.00 94.12 101 ILE A C 1
ATOM 805 O O . ILE A 1 101 ? -8.657 6.306 16.208 1.00 94.12 101 ILE A O 1
ATOM 809 N N . GLY A 1 102 ? -8.921 4.955 14.433 1.00 88.75 102 GLY A N 1
ATOM 810 C CA . GLY A 1 102 ? -9.453 5.992 13.545 1.00 88.75 102 GLY A CA 1
ATOM 811 C C . GLY A 1 102 ? -8.372 6.761 12.783 1.00 88.75 102 GLY A C 1
ATOM 812 O O . GLY A 1 102 ? -8.522 7.959 12.534 1.00 88.75 102 GLY A O 1
ATOM 813 N N . PHE A 1 103 ? -7.280 6.089 12.401 1.00 92.12 103 PHE A N 1
ATOM 814 C CA . PHE A 1 103 ? -6.304 6.668 11.479 1.00 92.12 103 PHE A CA 1
ATOM 815 C C . PHE A 1 103 ? -6.961 7.047 10.148 1.00 92.12 103 PHE A C 1
ATOM 817 O O . PHE A 1 103 ? -7.903 6.410 9.681 1.00 92.12 103 PHE A O 1
ATOM 824 N N . SER A 1 104 ? -6.433 8.081 9.494 1.00 92.56 104 SER A N 1
ATOM 825 C CA . SER A 1 104 ? -6.887 8.445 8.151 1.00 92.56 104 SER A CA 1
ATOM 826 C C . SER A 1 104 ? -6.447 7.423 7.107 1.00 92.56 104 SER A C 1
ATOM 828 O O . SER A 1 104 ? -7.139 7.247 6.106 1.00 92.56 104 SER A O 1
ATOM 830 N N . SER A 1 105 ? -5.286 6.803 7.314 1.00 93.38 105 SER A N 1
ATOM 831 C CA . SER A 1 105 ? -4.825 5.647 6.556 1.00 93.38 105 SER A CA 1
ATOM 832 C C . SER A 1 105 ? -3.728 4.909 7.319 1.00 93.38 105 SER A C 1
ATOM 834 O O . SER A 1 105 ? -3.123 5.472 8.236 1.00 93.38 105 SER A O 1
ATOM 836 N N . ILE A 1 106 ? -3.467 3.661 6.942 1.00 96.38 106 ILE A N 1
ATOM 837 C CA . ILE A 1 106 ? -2.329 2.890 7.451 1.00 96.38 106 ILE A CA 1
ATOM 838 C C . ILE A 1 106 ? -1.448 2.538 6.255 1.00 96.38 106 ILE A C 1
ATOM 840 O O . ILE A 1 106 ? -1.904 1.904 5.300 1.00 96.38 106 ILE A O 1
ATOM 844 N N . GLU A 1 107 ? -0.189 2.972 6.279 1.00 96.06 107 GLU A N 1
ATOM 845 C CA . GLU A 1 107 ? 0.783 2.627 5.246 1.00 96.06 107 GLU A CA 1
ATOM 846 C C . GLU A 1 107 ? 1.325 1.226 5.530 1.00 96.06 107 GLU A C 1
ATOM 848 O O . GLU A 1 107 ? 2.031 1.004 6.514 1.00 96.06 107 GLU A O 1
ATOM 853 N N . VAL A 1 108 ? 0.974 0.271 4.668 1.00 95.50 108 VAL A N 1
ATOM 854 C CA . VAL A 1 108 ? 1.251 -1.162 4.894 1.00 95.50 108 VAL A CA 1
ATOM 855 C C . VAL A 1 108 ? 2.004 -1.829 3.747 1.00 95.50 108 VAL A C 1
ATOM 857 O O . VAL A 1 108 ? 2.451 -2.967 3.882 1.00 95.50 108 VAL A O 1
ATOM 860 N N . TRP A 1 109 ? 2.142 -1.152 2.602 1.00 95.00 109 TRP A N 1
ATOM 861 C CA . TRP A 1 109 ? 2.621 -1.801 1.383 1.00 95.00 109 TRP A CA 1
ATOM 862 C C . TRP A 1 109 ? 3.459 -0.897 0.473 1.00 95.00 109 TRP A C 1
ATOM 864 O O . TRP A 1 109 ? 3.495 0.326 0.611 1.00 95.00 109 TRP A O 1
ATOM 874 N N . GLY A 1 110 ? 4.138 -1.518 -0.490 1.00 92.88 110 GLY A N 1
ATOM 875 C CA . GLY A 1 110 ? 5.039 -0.835 -1.418 1.00 92.88 110 GLY A CA 1
ATOM 876 C C . GLY A 1 110 ? 6.435 -0.539 -0.850 1.00 92.88 110 GLY A C 1
ATOM 877 O O . GLY A 1 110 ? 6.774 -0.892 0.280 1.00 92.88 110 GLY A O 1
ATOM 878 N N . GLY A 1 111 ? 7.278 0.108 -1.660 1.00 88.75 111 GLY A N 1
ATOM 879 C CA . GLY A 1 111 ? 8.733 0.195 -1.444 1.00 88.75 111 GLY A CA 1
ATOM 880 C C . GLY A 1 111 ? 9.394 -1.152 -1.169 1.00 88.75 111 GLY A C 1
ATOM 881 O O . GLY A 1 111 ? 9.117 -2.120 -1.872 1.00 88.75 111 GLY A O 1
ATOM 882 N N . ALA A 1 112 ? 10.256 -1.207 -0.148 1.00 91.06 112 ALA A N 1
ATOM 883 C CA . ALA A 1 112 ? 11.080 -2.384 0.116 1.00 91.06 112 ALA A CA 1
ATOM 884 C C . ALA A 1 112 ? 10.293 -3.572 0.686 1.00 91.06 112 ALA A C 1
ATOM 886 O O . ALA A 1 112 ? 10.800 -4.684 0.650 1.00 91.06 112 ALA A O 1
ATOM 887 N N . ILE A 1 113 ? 9.059 -3.376 1.172 1.00 92.94 113 ILE A N 1
ATOM 888 C CA . ILE A 1 113 ? 8.249 -4.474 1.725 1.00 92.94 113 ILE A CA 1
ATOM 889 C C . ILE A 1 113 ? 7.991 -5.553 0.670 1.00 92.94 113 ILE A C 1
ATOM 891 O O . ILE A 1 113 ? 8.049 -6.735 0.988 1.00 92.94 113 ILE A O 1
ATOM 895 N N . PHE A 1 114 ? 7.736 -5.165 -0.584 1.00 93.44 114 PHE A N 1
ATOM 896 C CA . PHE A 1 114 ? 7.436 -6.130 -1.643 1.00 93.44 114 PHE A CA 1
ATOM 897 C C . PHE A 1 114 ? 8.632 -7.049 -1.932 1.00 93.44 114 PHE A C 1
ATOM 899 O O . PHE A 1 114 ? 8.472 -8.265 -1.975 1.00 93.44 114 PHE A O 1
ATOM 906 N N . ASP A 1 115 ? 9.826 -6.471 -2.076 1.00 92.56 115 ASP A N 1
ATOM 907 C CA . ASP A 1 115 ? 11.067 -7.228 -2.267 1.00 92.56 115 ASP A CA 1
ATOM 908 C C . ASP A 1 115 ? 11.453 -8.016 -1.005 1.00 92.56 115 ASP A C 1
ATOM 910 O O . ASP A 1 115 ? 11.801 -9.190 -1.087 1.00 92.56 115 ASP A O 1
ATOM 914 N N . ALA A 1 116 ? 11.304 -7.424 0.183 1.00 93.12 116 ALA A N 1
ATOM 915 C CA . ALA A 1 116 ? 11.656 -8.077 1.439 1.00 93.12 116 ALA A CA 1
ATOM 916 C C . ALA A 1 116 ? 10.810 -9.326 1.721 1.00 93.12 116 ALA A C 1
ATOM 918 O O . ALA A 1 116 ? 11.351 -10.332 2.192 1.00 93.12 116 ALA A O 1
ATOM 919 N N . CYS A 1 117 ? 9.512 -9.291 1.391 1.00 94.06 117 CYS A N 1
ATOM 920 C CA . CYS A 1 117 ? 8.642 -10.465 1.454 1.00 94.06 117 CYS A CA 1
ATOM 921 C C . CYS A 1 117 ? 9.216 -11.627 0.638 1.00 94.06 117 CYS A C 1
ATOM 923 O O . CYS A 1 117 ? 9.354 -12.731 1.160 1.00 94.06 117 CYS A O 1
ATOM 925 N N . LEU A 1 118 ? 9.594 -11.365 -0.615 1.00 93.50 118 LEU A N 1
ATOM 926 C CA . LEU A 1 118 ? 10.066 -12.392 -1.542 1.00 93.50 118 LEU A CA 1
ATOM 927 C C . LEU A 1 118 ? 11.474 -12.883 -1.187 1.00 93.50 118 LEU A C 1
ATOM 929 O O . LEU A 1 118 ? 11.719 -14.086 -1.136 1.00 93.50 118 LEU A O 1
ATOM 933 N N . THR A 1 119 ? 12.390 -11.955 -0.920 1.00 92.19 119 THR A N 1
ATOM 934 C CA . THR A 1 119 ? 13.824 -12.237 -0.801 1.00 92.19 119 THR A CA 1
ATOM 935 C C . THR A 1 119 ? 14.212 -12.744 0.589 1.00 92.19 119 THR A C 1
ATOM 937 O O . THR A 1 119 ? 14.993 -13.689 0.703 1.00 92.19 119 THR A O 1
ATOM 940 N N . PHE A 1 120 ? 13.675 -12.148 1.661 1.00 92.69 120 PHE A N 1
ATOM 941 C CA . PHE A 1 120 ? 14.118 -12.443 3.032 1.00 92.69 120 PHE A CA 1
ATOM 942 C C . PHE A 1 120 ? 13.109 -13.257 3.830 1.00 92.69 120 PHE A C 1
ATOM 944 O O . PHE A 1 120 ? 13.495 -14.183 4.542 1.00 92.69 120 PHE A O 1
ATOM 951 N N . LEU A 1 121 ? 11.827 -12.907 3.731 1.00 93.12 121 LEU A N 1
ATOM 952 C CA . LEU A 1 121 ? 10.784 -13.518 4.555 1.00 93.12 121 LEU A CA 1
ATOM 953 C C . LEU A 1 121 ? 10.222 -14.793 3.917 1.00 93.12 121 LEU A C 1
ATOM 955 O O . LEU A 1 121 ? 9.672 -15.627 4.627 1.00 93.12 121 LEU A O 1
ATOM 959 N N . LYS A 1 122 ? 10.437 -14.978 2.606 1.00 94.75 122 LYS A N 1
ATOM 960 C CA . LYS A 1 122 ? 9.908 -16.093 1.804 1.00 94.75 122 LYS A CA 1
ATOM 961 C C . LYS A 1 122 ? 8.379 -16.180 1.886 1.00 94.75 122 LYS A C 1
ATOM 963 O O . LYS A 1 122 ? 7.804 -17.263 1.930 1.00 94.75 122 LYS A O 1
ATOM 968 N N . GLU A 1 123 ? 7.734 -15.019 1.903 1.00 95.12 123 GLU A N 1
ATOM 969 C CA . GLU A 1 123 ? 6.285 -14.853 1.984 1.00 95.12 123 GLU A CA 1
ATOM 970 C C . GLU A 1 123 ? 5.744 -14.227 0.692 1.00 95.12 123 GLU A C 1
ATOM 972 O O . GLU A 1 123 ? 6.412 -13.419 0.045 1.00 95.12 123 GLU A O 1
ATOM 977 N N . ASP A 1 124 ? 4.500 -14.550 0.334 1.00 95.75 124 ASP A N 1
ATOM 978 C CA . ASP A 1 124 ? 3.817 -13.894 -0.783 1.00 95.75 124 ASP A CA 1
ATOM 979 C C . ASP A 1 124 ? 3.313 -12.495 -0.350 1.00 95.75 124 ASP A C 1
ATOM 981 O O . ASP A 1 124 ? 2.413 -12.396 0.499 1.00 95.75 124 ASP A O 1
ATOM 985 N N . PRO A 1 125 ? 3.829 -11.391 -0.937 1.00 95.25 125 PRO A N 1
ATOM 986 C CA . PRO A 1 125 ? 3.410 -10.035 -0.587 1.00 95.25 125 PRO A CA 1
ATOM 987 C C . PRO A 1 125 ? 1.926 -9.766 -0.870 1.00 95.25 125 PRO A C 1
ATOM 989 O O . PRO A 1 125 ? 1.340 -8.890 -0.228 1.00 95.25 125 PRO A O 1
ATOM 992 N N . TRP A 1 126 ? 1.304 -10.501 -1.795 1.00 96.06 126 TRP A N 1
ATOM 993 C CA . TRP A 1 126 ? -0.122 -10.384 -2.098 1.00 96.06 126 TRP A CA 1
ATOM 994 C C . TRP A 1 126 ? -0.990 -11.089 -1.058 1.00 96.06 126 TRP A C 1
ATOM 996 O O . TRP A 1 126 ? -2.042 -10.568 -0.689 1.00 96.06 126 TRP A O 1
ATOM 1006 N N . GLN A 1 127 ? -0.560 -12.254 -0.561 1.00 96.62 127 GLN A N 1
ATOM 1007 C CA . GLN A 1 127 ? -1.239 -12.924 0.554 1.00 96.62 127 GLN A CA 1
ATOM 1008 C C . GLN A 1 127 ? -1.168 -12.076 1.819 1.00 96.62 127 GLN A C 1
ATOM 1010 O O . GLN A 1 127 ? -2.195 -11.883 2.469 1.00 96.62 127 GLN A O 1
ATOM 1015 N N . ARG A 1 128 ? 0.004 -11.491 2.108 1.00 96.50 128 ARG A N 1
ATOM 1016 C CA . ARG A 1 128 ? 0.172 -10.524 3.199 1.00 96.50 128 ARG A CA 1
ATOM 1017 C C . ARG A 1 128 ? -0.835 -9.379 3.088 1.00 96.50 128 ARG A C 1
ATOM 1019 O O . ARG A 1 128 ? -1.536 -9.096 4.053 1.00 96.50 128 ARG A O 1
ATOM 1026 N N . LEU A 1 129 ? -0.949 -8.752 1.914 1.00 96.81 129 LEU A N 1
ATOM 1027 C CA . LEU A 1 129 ? -1.887 -7.647 1.699 1.00 96.81 129 LEU A CA 1
ATOM 1028 C C . LEU A 1 129 ? -3.346 -8.062 1.957 1.00 96.81 129 LEU A C 1
ATOM 1030 O O . LEU A 1 129 ? -4.059 -7.362 2.674 1.00 96.81 129 LEU A O 1
ATOM 1034 N N . ARG A 1 130 ? -3.779 -9.217 1.434 1.00 97.44 130 ARG A N 1
ATOM 1035 C CA . ARG A 1 130 ? -5.142 -9.728 1.663 1.00 97.44 130 ARG A CA 1
ATOM 1036 C C . ARG A 1 130 ? -5.410 -10.016 3.142 1.00 97.44 130 ARG A C 1
ATOM 1038 O O . ARG A 1 130 ? -6.451 -9.614 3.652 1.00 97.44 130 ARG A O 1
ATOM 1045 N N . ALA A 1 131 ? -4.459 -10.641 3.836 1.00 97.31 131 ALA A N 1
ATOM 1046 C CA . ALA A 1 131 ? -4.570 -10.935 5.265 1.00 97.31 131 ALA A CA 1
ATOM 1047 C C . ALA A 1 131 ? -4.630 -9.660 6.127 1.00 97.31 131 ALA A C 1
ATOM 1049 O O . ALA A 1 131 ? -5.320 -9.641 7.152 1.00 97.31 131 ALA A O 1
ATOM 1050 N N . ILE A 1 132 ? -3.937 -8.593 5.706 1.00 96.81 132 ILE A N 1
ATOM 1051 C CA . ILE A 1 132 ? -4.029 -7.271 6.336 1.00 96.81 132 ILE A CA 1
ATOM 1052 C C . ILE A 1 132 ? -5.412 -6.662 6.094 1.00 96.81 132 ILE A C 1
ATOM 1054 O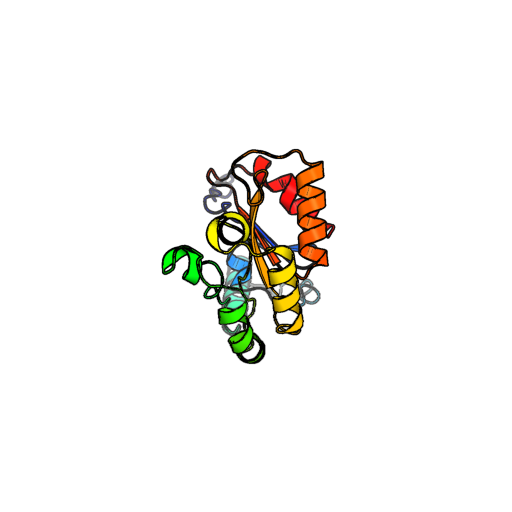 O . ILE A 1 132 ? -6.062 -6.250 7.052 1.00 96.81 132 ILE A O 1
ATOM 1058 N N . LYS A 1 133 ? -5.887 -6.635 4.840 1.00 96.75 133 LYS A N 1
ATOM 1059 C CA . LYS A 1 133 ? -7.186 -6.036 4.491 1.00 96.75 133 LYS A CA 1
ATOM 1060 C C . LYS A 1 133 ? -8.355 -6.721 5.195 1.00 96.75 133 LYS A C 1
ATOM 1062 O O . LYS A 1 133 ? -9.277 -6.043 5.632 1.00 96.75 133 LYS A O 1
ATOM 1067 N N . GLU A 1 134 ? -8.293 -8.039 5.357 1.00 96.94 134 GLU A N 1
ATOM 1068 C CA . GLU A 1 134 ? -9.282 -8.813 6.115 1.00 96.94 134 GLU A CA 1
ATOM 1069 C C . GLU A 1 134 ? -9.400 -8.345 7.578 1.00 96.94 134 GLU A C 1
ATOM 1071 O O . GLU A 1 134 ? -10.498 -8.285 8.127 1.00 96.94 134 GLU A O 1
ATOM 1076 N N . ARG A 1 135 ? -8.278 -7.970 8.208 1.00 96.75 135 ARG A N 1
ATOM 1077 C CA . ARG A 1 135 ? -8.222 -7.528 9.615 1.00 96.75 135 ARG A CA 1
ATOM 1078 C C . ARG A 1 135 ? -8.408 -6.022 9.800 1.00 96.75 135 ARG A C 1
ATOM 1080 O O . ARG A 1 135 ? -8.668 -5.590 10.920 1.00 96.75 135 ARG A O 1
ATOM 1087 N N . VAL A 1 136 ? -8.280 -5.244 8.724 1.00 96.50 136 VAL A N 1
ATOM 1088 C CA . VAL A 1 136 ? -8.450 -3.782 8.690 1.00 96.50 136 VAL A CA 1
ATOM 1089 C C . VAL A 1 136 ? -9.521 -3.403 7.653 1.00 96.50 136 VAL A C 1
ATOM 1091 O O . VAL A 1 136 ? -9.210 -2.843 6.596 1.00 96.50 136 VAL A O 1
ATOM 1094 N N . PRO A 1 137 ? -10.802 -3.737 7.897 1.00 94.88 137 PRO A N 1
ATOM 1095 C CA . PRO A 1 137 ? -11.870 -3.438 6.951 1.00 94.88 137 PRO A CA 1
ATOM 1096 C C . PRO A 1 137 ? -12.293 -1.960 6.949 1.00 94.88 137 PRO A C 1
ATOM 1098 O O . PRO A 1 137 ? -12.846 -1.505 5.946 1.00 94.88 137 PRO A O 1
ATOM 1101 N N . LYS A 1 138 ? -12.078 -1.204 8.039 1.00 94.19 138 LYS A N 1
ATOM 1102 C CA . LYS A 1 138 ? -12.585 0.177 8.171 1.00 94.19 138 LYS A CA 1
ATOM 1103 C C . LYS A 1 138 ? -11.588 1.214 7.668 1.00 94.19 138 LYS A C 1
ATOM 1105 O O . LYS A 1 138 ? -11.980 2.172 7.000 1.00 94.19 138 LYS A O 1
ATOM 1110 N N . THR A 1 139 ? -10.317 1.043 8.010 1.00 94.31 139 THR A N 1
ATOM 1111 C CA . THR A 1 139 ? -9.275 2.036 7.752 1.00 94.31 139 THR A CA 1
ATOM 1112 C C . THR A 1 139 ? -8.695 1.872 6.344 1.00 94.31 139 THR A C 1
ATOM 1114 O O . THR A 1 139 ? -8.316 0.760 5.969 1.00 94.31 139 THR A O 1
ATOM 1117 N N . PRO A 1 140 ? -8.586 2.953 5.545 1.00 95.44 140 PRO A N 1
ATOM 1118 C CA . PRO A 1 140 ? -7.987 2.881 4.217 1.00 95.44 140 PRO A CA 1
ATOM 1119 C C . PRO A 1 140 ? -6.524 2.425 4.266 1.00 95.44 140 PRO A C 1
ATOM 1121 O O .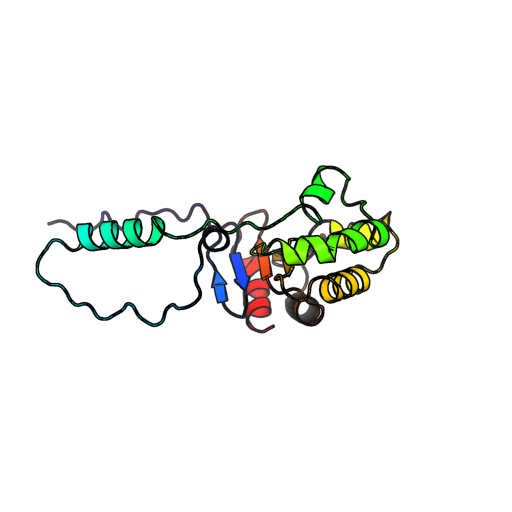 PRO A 1 140 ? -5.723 2.968 5.034 1.00 95.44 140 PRO A O 1
ATOM 1124 N N . LEU A 1 141 ? -6.156 1.473 3.410 1.00 96.69 141 LEU A N 1
ATOM 1125 C CA . LEU A 1 141 ? -4.769 1.032 3.278 1.00 96.69 141 LEU A CA 1
ATOM 1126 C C . LEU A 1 141 ? -4.027 1.897 2.259 1.00 96.69 141 LEU A C 1
ATOM 1128 O O . LEU A 1 141 ? -4.500 2.113 1.141 1.00 96.69 141 LEU A O 1
ATOM 1132 N N . GLN A 1 142 ? -2.842 2.366 2.637 1.00 95.25 142 GLN A N 1
ATOM 1133 C CA . GLN A 1 142 ? -1.969 3.175 1.795 1.00 95.25 142 GLN A CA 1
ATOM 1134 C C . GLN A 1 142 ? -0.743 2.377 1.341 1.00 95.25 142 GLN A C 1
ATOM 1136 O O . GLN A 1 142 ? -0.165 1.597 2.105 1.00 95.25 142 GLN A O 1
ATOM 1141 N N . MET A 1 143 ? -0.300 2.632 0.107 1.00 94.75 143 MET A N 1
ATOM 1142 C CA . MET A 1 143 ? 0.983 2.149 -0.400 1.00 94.75 143 MET A CA 1
ATOM 1143 C C . MET A 1 143 ? 1.862 3.256 -0.978 1.00 94.75 143 MET A C 1
ATOM 1145 O O . MET A 1 143 ? 1.355 4.227 -1.543 1.00 94.75 143 MET A O 1
ATOM 1149 N N . LEU A 1 144 ? 3.183 3.058 -0.918 1.00 94.19 144 LEU A N 1
ATOM 1150 C CA . LEU A 1 144 ? 4.146 3.856 -1.680 1.00 94.19 144 LEU A CA 1
ATOM 1151 C C . LEU A 1 144 ? 4.478 3.182 -3.017 1.00 94.19 144 LEU A C 1
ATOM 1153 O O . LEU A 1 144 ? 4.988 2.059 -3.044 1.00 94.19 144 LEU A O 1
ATOM 1157 N N . LEU A 1 145 ? 4.264 3.900 -4.116 1.00 93.06 145 LEU A N 1
ATOM 1158 C CA . LEU A 1 145 ? 4.538 3.447 -5.476 1.00 93.06 145 LEU A CA 1
ATOM 1159 C C . LEU A 1 145 ? 5.547 4.372 -6.164 1.00 93.06 145 LEU A C 1
ATOM 1161 O O . LEU A 1 145 ? 5.360 5.588 -6.206 1.00 93.06 145 LEU A O 1
ATOM 1165 N N . ARG A 1 146 ? 6.608 3.802 -6.737 1.00 91.50 146 ARG A N 1
ATOM 1166 C CA . ARG A 1 146 ? 7.597 4.560 -7.508 1.00 91.50 146 ARG A CA 1
ATOM 1167 C C . ARG A 1 146 ? 7.203 4.582 -8.982 1.00 91.50 146 ARG A C 1
ATOM 1169 O O . ARG A 1 146 ? 7.654 3.710 -9.711 1.00 91.50 146 ARG A O 1
ATOM 1176 N N . GLY A 1 147 ? 6.387 5.551 -9.402 1.00 88.69 147 GLY A N 1
ATOM 1177 C CA . GLY A 1 147 ? 5.982 5.801 -10.800 1.00 88.69 147 GLY A CA 1
ATOM 1178 C C . GLY A 1 147 ? 6.083 4.589 -11.745 1.00 88.69 147 GLY A C 1
ATOM 1179 O O . GLY A 1 147 ? 5.451 3.557 -11.517 1.00 88.69 147 GLY A O 1
ATOM 1180 N N . GLN A 1 148 ? 6.941 4.708 -12.760 1.00 86.38 148 GLN A N 1
ATOM 1181 C CA . GLN A 1 148 ? 7.205 3.693 -13.788 1.00 86.38 148 GLN A CA 1
ATOM 1182 C C . GLN A 1 148 ? 7.959 2.448 -13.288 1.00 86.38 148 GLN A C 1
ATOM 1184 O O . GLN A 1 148 ? 7.995 1.415 -13.954 1.00 86.38 148 GLN A O 1
ATOM 1189 N N . ASN A 1 149 ? 8.608 2.535 -12.130 1.00 87.25 149 ASN A N 1
ATOM 1190 C CA . ASN A 1 149 ? 9.392 1.443 -11.553 1.00 87.25 149 ASN A CA 1
ATOM 1191 C C . ASN A 1 149 ? 8.562 0.582 -10.590 1.00 87.25 149 ASN A C 1
ATOM 1193 O O . ASN A 1 149 ? 9.025 -0.464 -10.139 1.00 87.25 149 ASN A O 1
ATOM 1197 N N . LEU A 1 150 ? 7.339 1.004 -10.264 1.00 89.94 150 LEU A N 1
ATOM 1198 C CA . LEU A 1 150 ? 6.432 0.337 -9.340 1.00 89.94 150 LEU A CA 1
ATOM 1199 C C . LEU A 1 150 ? 7.095 0.066 -7.978 1.00 89.94 150 LEU A C 1
ATOM 1201 O O . LEU A 1 150 ? 7.374 0.989 -7.211 1.00 89.94 150 LEU A O 1
ATOM 1205 N N . VAL A 1 151 ? 7.337 -1.209 -7.685 1.00 88.38 151 VAL A N 1
ATOM 1206 C CA . VAL A 1 151 ? 8.030 -1.726 -6.499 1.00 88.38 151 VAL A CA 1
ATOM 1207 C C . VAL A 1 151 ? 9.352 -2.419 -6.860 1.00 88.38 151 VAL A C 1
ATOM 1209 O O . VAL A 1 151 ? 10.042 -2.911 -5.978 1.00 88.38 151 VAL A O 1
ATOM 1212 N N . GLY A 1 152 ? 9.716 -2.453 -8.147 1.00 84.75 152 GLY A N 1
ATOM 1213 C CA . GLY A 1 152 ? 10.936 -3.077 -8.667 1.00 84.75 152 GLY A CA 1
ATOM 1214 C C . GLY A 1 152 ? 11.988 -2.048 -9.076 1.00 84.75 152 GLY A C 1
ATOM 1215 O O . GLY A 1 152 ? 11.736 -0.851 -9.038 1.00 84.75 152 GLY A O 1
ATOM 1216 N N . TYR A 1 153 ? 13.184 -2.491 -9.468 1.00 83.06 153 TYR A N 1
ATOM 1217 C CA . TYR A 1 153 ? 14.362 -1.623 -9.666 1.00 83.06 153 TYR A CA 1
ATOM 1218 C C . TYR A 1 153 ? 14.579 -1.119 -11.100 1.00 83.06 153 TYR A C 1
ATOM 1220 O O . TYR A 1 153 ? 15.527 -0.380 -11.348 1.00 83.06 153 TYR A O 1
ATOM 1228 N N . ARG A 1 154 ? 13.716 -1.495 -12.046 1.00 85.75 154 ARG A N 1
ATOM 1229 C CA . ARG A 1 154 ? 13.813 -1.125 -13.468 1.00 85.75 154 ARG A CA 1
ATOM 1230 C C . ARG A 1 154 ? 12.530 -0.440 -13.926 1.00 85.75 154 ARG A C 1
ATOM 1232 O O . ARG A 1 154 ? 11.525 -0.511 -13.226 1.00 85.75 154 ARG A O 1
ATOM 1239 N N . HIS A 1 155 ? 12.575 0.223 -15.076 1.00 85.44 155 HIS A N 1
ATOM 1240 C CA . HIS A 1 155 ? 11.372 0.757 -15.708 1.00 85.44 155 HIS A CA 1
ATOM 1241 C C . HIS A 1 155 ? 10.551 -0.381 -16.309 1.00 85.44 155 HIS A C 1
ATOM 1243 O O . HIS A 1 155 ? 11.100 -1.259 -16.978 1.00 85.44 155 HIS A O 1
ATOM 1249 N N . TYR A 1 156 ? 9.248 -0.350 -16.060 1.00 90.50 156 TYR A N 1
ATOM 1250 C CA . TYR A 1 156 ? 8.290 -1.277 -16.643 1.00 90.50 156 TYR A CA 1
ATOM 1251 C C . TYR A 1 156 ? 7.488 -0.579 -17.739 1.00 90.50 156 TYR A C 1
ATOM 1253 O O . TYR A 1 156 ? 7.394 0.647 -17.769 1.00 90.50 156 TYR A O 1
ATOM 1261 N N . SER A 1 157 ? 6.927 -1.355 -18.658 1.00 92.06 157 SER A N 1
ATOM 1262 C CA . SER A 1 157 ? 6.003 -0.845 -19.667 1.00 92.06 157 SER A CA 1
ATOM 1263 C C . SER A 1 157 ? 4.673 -0.421 -19.035 1.00 92.06 157 SER A C 1
ATOM 1265 O O . SER A 1 157 ? 4.297 -0.889 -17.954 1.00 92.06 157 SER A O 1
ATOM 1267 N N . ASP A 1 158 ? 3.952 0.475 -19.709 1.00 91.88 158 ASP A N 1
ATOM 1268 C CA . ASP A 1 158 ? 2.722 1.065 -19.172 1.00 91.88 158 ASP A CA 1
ATOM 1269 C C . ASP A 1 158 ? 1.645 0.013 -18.866 1.00 91.88 158 ASP A C 1
ATOM 1271 O O . ASP A 1 158 ? 0.957 0.090 -17.850 1.00 91.88 158 ASP A O 1
ATOM 1275 N N . ASP A 1 159 ? 1.535 -1.034 -19.683 1.00 93.00 159 ASP A N 1
ATOM 1276 C CA . ASP A 1 159 ? 0.593 -2.137 -19.478 1.00 93.00 159 ASP A CA 1
ATOM 1277 C C . ASP A 1 159 ? 0.854 -2.906 -18.171 1.00 93.00 159 ASP A C 1
ATOM 1279 O O . ASP A 1 159 ? -0.091 -3.299 -17.478 1.00 93.00 159 ASP A O 1
ATOM 1283 N N . VAL A 1 160 ? 2.124 -3.074 -17.789 1.00 93.81 160 VAL A N 1
ATOM 1284 C CA . VAL A 1 160 ? 2.515 -3.669 -16.504 1.00 93.81 160 VAL A CA 1
ATOM 1285 C C . VAL A 1 160 ? 2.153 -2.733 -15.355 1.00 93.81 160 VAL A C 1
ATOM 1287 O O . VAL A 1 160 ? 1.616 -3.195 -14.347 1.00 93.81 160 VAL A O 1
ATOM 1290 N N . VAL A 1 161 ? 2.375 -1.424 -15.515 1.00 93.50 161 VAL A N 1
ATOM 1291 C CA . VAL A 1 161 ? 1.993 -0.411 -14.519 1.00 93.50 161 VAL A CA 1
ATOM 1292 C C . VAL A 1 161 ? 0.485 -0.431 -14.267 1.00 93.50 161 VAL A C 1
ATOM 1294 O O . VAL A 1 161 ? 0.057 -0.568 -13.118 1.00 93.50 161 VAL A O 1
ATOM 1297 N N . HIS A 1 162 ? -0.327 -0.396 -15.327 1.00 93.94 162 HIS A N 1
ATOM 1298 C CA . HIS A 1 162 ? -1.784 -0.465 -15.217 1.00 93.94 162 HIS A CA 1
ATOM 1299 C C . HIS A 1 162 ? -2.251 -1.758 -14.542 1.00 93.94 162 HIS A C 1
ATOM 1301 O O . HIS A 1 162 ? -3.084 -1.715 -13.633 1.00 93.94 162 HIS A O 1
ATOM 1307 N N . LYS A 1 163 ? -1.715 -2.916 -14.951 1.00 95.56 163 LYS A N 1
ATOM 1308 C CA . LYS A 1 163 ? -2.077 -4.208 -14.347 1.00 95.56 163 LYS A CA 1
ATOM 1309 C C . LYS A 1 163 ? -1.705 -4.266 -12.870 1.00 95.56 163 LYS A C 1
ATOM 1311 O O . LYS A 1 163 ? -2.516 -4.717 -12.064 1.00 95.56 163 LYS A O 1
ATOM 1316 N N . PHE A 1 164 ? -0.514 -3.796 -12.504 1.00 95.50 164 PHE A N 1
ATOM 1317 C CA . PHE A 1 164 ? -0.053 -3.810 -11.120 1.00 95.50 164 PHE A CA 1
ATOM 1318 C C . PHE A 1 164 ? -0.949 -2.958 -10.219 1.00 95.50 164 PHE A C 1
ATOM 1320 O O . PHE A 1 164 ? -1.398 -3.437 -9.180 1.00 95.50 164 PHE A O 1
ATOM 1327 N N . VAL A 1 165 ? -1.265 -1.728 -10.636 1.00 95.06 165 VAL A N 1
ATOM 1328 C CA . VAL A 1 165 ? -2.127 -0.819 -9.866 1.00 95.06 165 VAL A CA 1
ATOM 1329 C C . VAL A 1 165 ? -3.546 -1.381 -9.727 1.00 95.06 165 VAL A C 1
ATOM 1331 O O . VAL A 1 165 ? -4.075 -1.417 -8.617 1.00 95.06 165 VAL A O 1
ATOM 1334 N N . LYS A 1 166 ? -4.130 -1.922 -10.806 1.00 95.44 166 LYS A N 1
ATOM 1335 C CA . LYS A 1 166 ? -5.456 -2.571 -10.763 1.00 95.44 166 LYS A CA 1
ATOM 1336 C C . LYS A 1 166 ? -5.479 -3.775 -9.819 1.00 95.44 166 LYS A C 1
ATOM 1338 O O . LYS A 1 166 ? -6.430 -3.954 -9.061 1.00 95.44 166 LYS A O 1
ATOM 1343 N N . LEU A 1 167 ? -4.425 -4.593 -9.821 1.00 96.12 167 LEU A N 1
ATOM 1344 C CA . LEU A 1 167 ? -4.304 -5.718 -8.892 1.00 96.12 167 LEU A CA 1
ATOM 1345 C C . LEU A 1 167 ? -4.114 -5.248 -7.445 1.00 96.12 167 LEU A C 1
ATOM 1347 O O . LEU A 1 167 ? -4.733 -5.818 -6.549 1.00 96.12 167 LEU A O 1
ATOM 1351 N N . ALA A 1 168 ? -3.305 -4.216 -7.204 1.00 96.00 168 ALA A N 1
ATOM 1352 C CA . ALA A 1 168 ? -3.105 -3.634 -5.877 1.00 96.00 168 ALA A CA 1
ATOM 1353 C C . ALA A 1 168 ? -4.423 -3.120 -5.280 1.00 96.00 168 ALA A C 1
ATOM 1355 O O . ALA A 1 168 ? -4.764 -3.478 -4.151 1.00 96.00 168 ALA A O 1
ATOM 1356 N N . ALA A 1 169 ? -5.196 -2.370 -6.070 1.00 95.88 169 ALA A N 1
ATOM 1357 C CA . ALA A 1 169 ? -6.510 -1.873 -5.675 1.00 95.88 169 ALA A CA 1
ATOM 1358 C C . ALA A 1 169 ? -7.476 -3.027 -5.369 1.00 95.88 169 ALA A C 1
ATOM 1360 O O . ALA A 1 169 ? -8.053 -3.094 -4.285 1.00 95.88 169 ALA A O 1
ATOM 1361 N N . LYS A 1 170 ? -7.561 -4.020 -6.269 1.00 96.19 170 LYS A N 1
ATOM 1362 C CA . LYS A 1 170 ? -8.411 -5.210 -6.091 1.00 96.19 170 LYS A CA 1
ATOM 1363 C C . LYS A 1 170 ? -8.091 -6.002 -4.818 1.00 96.19 170 LYS A C 1
ATOM 1365 O O . LYS A 1 170 ? -8.989 -6.602 -4.237 1.00 96.19 170 LYS A O 1
ATOM 1370 N N . ASN A 1 171 ? -6.826 -6.042 -4.396 1.00 96.00 171 ASN A N 1
ATOM 1371 C CA . ASN A 1 171 ? -6.403 -6.771 -3.196 1.00 96.00 171 ASN A CA 1
ATOM 1372 C C . ASN A 1 171 ? -6.518 -5.946 -1.901 1.00 96.00 171 ASN A C 1
ATOM 1374 O O . ASN A 1 171 ? -6.266 -6.496 -0.830 1.00 96.00 171 ASN A O 1
ATOM 1378 N N . GLY A 1 172 ? -6.924 -4.673 -1.977 1.00 93.50 172 GLY A N 1
ATOM 1379 C CA . GLY A 1 172 ? -7.300 -3.884 -0.804 1.00 93.50 172 GLY A CA 1
ATOM 1380 C C . GLY A 1 172 ? -6.529 -2.587 -0.579 1.00 93.50 172 GLY A C 1
ATOM 1381 O O . GLY A 1 172 ? -6.756 -1.966 0.456 1.00 93.50 172 GLY A O 1
ATOM 1382 N N . ILE A 1 173 ? -5.638 -2.170 -1.488 1.00 96.62 173 ILE A N 1
ATOM 1383 C CA . ILE A 1 173 ? -5.026 -0.835 -1.413 1.00 96.62 173 ILE A CA 1
ATOM 1384 C C . ILE A 1 173 ? -6.047 0.222 -1.821 1.00 96.62 173 ILE A C 1
ATOM 1386 O O . ILE A 1 173 ? -6.579 0.188 -2.925 1.00 96.62 173 ILE A O 1
ATOM 1390 N N . ASP A 1 174 ? -6.264 1.197 -0.947 1.00 93.00 174 ASP A N 1
ATOM 1391 C CA . ASP A 1 174 ? -7.212 2.283 -1.174 1.00 93.00 174 ASP A CA 1
ATOM 1392 C C . ASP A 1 174 ? -6.507 3.572 -1.634 1.00 93.00 174 ASP A C 1
ATOM 1394 O O . ASP A 1 174 ? -7.059 4.344 -2.421 1.00 93.00 174 ASP A O 1
ATOM 1398 N N . ILE A 1 175 ? -5.292 3.827 -1.130 1.00 93.75 175 ILE A N 1
ATOM 1399 C CA . ILE A 1 175 ? -4.531 5.061 -1.368 1.00 93.75 175 ILE A CA 1
ATOM 1400 C C . ILE A 1 175 ? -3.177 4.740 -2.004 1.00 93.75 175 ILE A C 1
ATOM 1402 O O . ILE A 1 175 ? -2.340 4.047 -1.422 1.00 93.75 175 ILE A O 1
ATOM 1406 N N . PHE A 1 176 ? -2.916 5.337 -3.166 1.00 94.00 176 PHE A N 1
ATOM 1407 C CA . PHE A 1 176 ? -1.627 5.258 -3.849 1.00 94.00 176 PHE A CA 1
ATOM 1408 C C . PHE A 1 176 ? -0.843 6.551 -3.635 1.00 94.00 176 PHE A C 1
ATOM 1410 O O . PHE A 1 176 ? -1.212 7.601 -4.162 1.00 94.00 176 PHE A O 1
ATOM 1417 N N . ARG A 1 177 ? 0.262 6.485 -2.885 1.00 93.12 177 ARG A N 1
ATOM 1418 C CA . ARG A 1 177 ? 1.245 7.572 -2.789 1.00 93.12 177 ARG A CA 1
ATOM 1419 C C . ARG A 1 177 ? 2.296 7.358 -3.871 1.00 93.12 177 ARG A C 1
ATOM 1421 O O . ARG A 1 177 ? 3.133 6.469 -3.752 1.00 93.12 177 ARG A O 1
ATOM 1428 N N . ILE A 1 178 ? 2.234 8.153 -4.932 1.00 91.81 178 ILE A N 1
ATOM 1429 C CA . ILE A 1 178 ? 3.069 8.009 -6.123 1.00 91.81 178 ILE A CA 1
ATOM 1430 C C . ILE A 1 178 ? 4.165 9.073 -6.106 1.00 91.81 178 ILE A C 1
ATOM 1432 O O . ILE A 1 178 ? 3.885 10.255 -5.891 1.00 91.81 178 ILE A O 1
ATOM 1436 N N . PHE A 1 179 ? 5.408 8.655 -6.329 1.00 90.56 179 PHE A N 1
ATOM 1437 C CA . PHE A 1 179 ? 6.563 9.551 -6.390 1.00 90.56 179 PHE A CA 1
ATOM 1438 C C . PHE A 1 179 ? 7.565 9.113 -7.461 1.00 90.56 179 PHE A C 1
ATOM 1440 O O . PHE A 1 179 ? 7.566 7.956 -7.889 1.00 90.56 179 PHE A O 1
ATOM 1447 N N . ASP A 1 180 ? 8.436 10.040 -7.851 1.00 87.31 180 ASP A N 1
ATOM 1448 C CA . ASP A 1 180 ? 9.613 9.783 -8.680 1.00 87.31 180 ASP A CA 1
ATOM 1449 C C . ASP A 1 180 ? 10.863 10.329 -7.965 1.00 87.31 180 ASP A C 1
ATOM 1451 O O . ASP A 1 180 ? 10.802 11.437 -7.429 1.00 87.31 180 ASP A O 1
ATOM 1455 N N . PRO A 1 181 ? 11.992 9.595 -7.930 1.00 83.44 181 PRO A N 1
ATOM 1456 C CA . PRO A 1 181 ? 13.198 10.041 -7.229 1.00 83.44 181 PRO A CA 1
ATOM 1457 C C . PRO A 1 181 ? 13.775 11.370 -7.737 1.00 83.44 181 PRO A C 1
ATOM 1459 O O . PRO A 1 181 ? 14.441 12.065 -6.974 1.00 83.44 181 PRO A O 1
ATOM 1462 N N . LEU A 1 182 ? 13.538 11.717 -9.006 1.00 86.81 182 LEU A N 1
ATOM 1463 C CA . LEU A 1 182 ? 14.029 12.938 -9.649 1.00 86.81 182 LEU A CA 1
ATOM 1464 C C . LEU A 1 182 ? 12.916 13.970 -9.885 1.00 86.81 182 LEU A C 1
ATOM 1466 O O . LEU A 1 182 ? 13.161 15.010 -10.494 1.00 86.81 182 LEU A O 1
ATOM 1470 N N . ASN A 1 183 ? 11.709 13.718 -9.370 1.00 85.44 183 ASN A N 1
ATOM 1471 C CA . ASN A 1 183 ? 10.519 14.545 -9.566 1.00 85.44 183 ASN A CA 1
ATOM 1472 C C . ASN A 1 183 ? 10.137 14.752 -11.041 1.00 85.44 183 ASN A C 1
ATOM 1474 O O . ASN A 1 183 ? 9.570 15.788 -11.397 1.00 85.44 183 ASN A O 1
ATOM 1478 N N . ASP A 1 184 ? 10.411 13.769 -11.899 1.00 84.31 184 ASP A N 1
ATOM 1479 C CA . ASP A 1 184 ? 9.963 13.813 -13.285 1.00 84.31 184 ASP A CA 1
ATOM 1480 C C . ASP A 1 184 ? 8.483 13.428 -13.390 1.00 84.31 184 ASP A C 1
ATOM 1482 O O . ASP A 1 184 ? 8.090 12.272 -13.216 1.00 84.31 184 ASP A O 1
ATOM 1486 N N . VAL A 1 185 ? 7.651 14.416 -13.722 1.00 83.94 185 VAL A N 1
ATOM 1487 C CA . VAL A 1 185 ? 6.193 14.265 -13.844 1.00 83.94 185 VAL A CA 1
ATOM 1488 C C . VAL A 1 185 ? 5.795 13.232 -14.898 1.00 83.94 185 VAL A C 1
ATOM 1490 O O . VAL A 1 185 ? 4.737 12.609 -14.789 1.00 83.94 185 VAL A O 1
ATOM 1493 N N . ARG A 1 186 ? 6.645 13.001 -15.902 1.00 83.62 186 ARG A N 1
ATOM 1494 C CA . ARG A 1 186 ? 6.389 12.024 -16.966 1.00 83.62 186 ARG A CA 1
ATOM 1495 C C . ARG A 1 186 ? 6.359 10.600 -16.414 1.00 83.62 186 ARG A C 1
ATOM 1497 O O . ARG A 1 186 ? 5.488 9.827 -16.798 1.00 83.62 186 ARG A O 1
ATOM 1504 N N . ASN A 1 187 ? 7.229 10.293 -15.451 1.00 82.62 187 ASN A N 1
ATOM 1505 C CA . ASN A 1 187 ? 7.419 8.941 -14.917 1.00 82.62 187 ASN A CA 1
ATOM 1506 C C . ASN A 1 187 ? 6.280 8.458 -14.020 1.00 82.62 187 ASN A C 1
ATOM 1508 O O . ASN A 1 187 ? 6.185 7.267 -13.738 1.00 82.62 187 ASN A O 1
ATOM 1512 N N . PHE A 1 188 ? 5.436 9.357 -13.518 1.00 84.69 188 PHE A N 1
ATOM 1513 C CA . PHE A 1 188 ? 4.316 8.978 -12.660 1.00 84.69 188 PHE A CA 1
ATOM 1514 C C . PHE A 1 188 ? 2.944 9.247 -13.276 1.00 84.69 188 PHE A C 1
ATOM 1516 O O . PHE A 1 188 ? 1.935 8.953 -12.636 1.00 84.69 188 PHE A O 1
ATOM 1523 N N . ARG A 1 189 ? 2.874 9.750 -14.516 1.00 88.56 189 ARG A N 1
ATOM 1524 C CA . ARG A 1 189 ? 1.602 10.006 -15.204 1.00 88.56 189 ARG A CA 1
ATOM 1525 C C . ARG A 1 189 ? 0.790 8.725 -15.396 1.00 88.56 189 ARG A C 1
ATOM 1527 O O . ARG A 1 189 ? -0.345 8.675 -14.927 1.00 88.56 189 ARG A O 1
ATOM 1534 N N . THR A 1 190 ? 1.397 7.687 -15.974 1.00 90.69 190 THR A N 1
ATOM 1535 C CA . THR A 1 190 ? 0.764 6.374 -16.182 1.00 90.69 190 THR A CA 1
ATOM 1536 C C . THR A 1 190 ? 0.257 5.790 -14.864 1.00 90.69 190 THR A C 1
ATOM 1538 O O . THR A 1 190 ? -0.878 5.336 -14.764 1.00 90.69 190 THR A O 1
ATOM 1541 N N . ALA A 1 191 ? 1.070 5.863 -13.806 1.00 90.19 191 ALA A N 1
ATOM 1542 C CA . ALA A 1 191 ? 0.690 5.361 -12.489 1.00 90.19 191 ALA A CA 1
ATOM 1543 C C . ALA A 1 191 ? -0.492 6.140 -11.878 1.00 90.19 191 ALA A C 1
ATOM 1545 O O . ALA A 1 191 ? -1.363 5.535 -11.255 1.00 90.19 191 ALA A O 1
ATOM 1546 N N . ILE A 1 192 ? -0.551 7.467 -12.062 1.00 90.94 192 ILE A N 1
ATOM 1547 C CA . ILE A 1 192 ? -1.682 8.293 -11.607 1.00 90.94 192 ILE A CA 1
ATOM 1548 C C . ILE A 1 192 ? -2.952 7.947 -12.381 1.00 90.94 192 ILE A C 1
ATOM 1550 O O . ILE A 1 192 ? -4.010 7.824 -11.770 1.00 90.94 192 ILE A O 1
ATOM 1554 N N . GLU A 1 193 ? -2.866 7.825 -13.705 1.00 91.88 193 GLU A N 1
ATOM 1555 C CA . GLU A 1 193 ? -4.003 7.475 -14.562 1.00 91.88 193 GLU A CA 1
ATOM 1556 C C . GLU A 1 193 ? -4.537 6.084 -14.190 1.00 91.88 193 GLU A C 1
ATOM 1558 O O . GLU A 1 193 ? -5.716 5.946 -13.864 1.00 91.88 193 GLU A O 1
ATOM 1563 N N . ALA A 1 194 ? -3.651 5.093 -14.060 1.00 91.69 194 ALA A N 1
ATOM 1564 C CA . ALA A 1 194 ? -4.001 3.753 -13.600 1.00 91.69 194 ALA A CA 1
ATOM 1565 C C . ALA A 1 194 ? -4.671 3.743 -12.216 1.00 91.69 194 ALA A C 1
ATOM 1567 O O . ALA A 1 194 ? -5.640 3.015 -12.014 1.00 91.69 194 ALA A O 1
ATOM 1568 N N . ALA A 1 195 ? -4.185 4.554 -11.270 1.00 91.31 195 ALA A N 1
ATOM 1569 C CA . ALA A 1 195 ? -4.746 4.630 -9.920 1.00 91.31 195 ALA A CA 1
ATOM 1570 C C . ALA A 1 195 ? -6.098 5.354 -9.867 1.00 91.31 195 ALA A C 1
ATOM 1572 O O . ALA A 1 195 ? -6.826 5.219 -8.887 1.00 91.31 195 ALA A O 1
ATOM 1573 N N . LYS A 1 196 ? -6.433 6.153 -10.888 1.00 88.44 196 LYS A N 1
ATOM 1574 C CA . LYS A 1 196 ? -7.757 6.773 -10.999 1.00 88.44 196 LYS A CA 1
ATOM 1575 C C . LYS A 1 196 ? -8.801 5.834 -11.589 1.00 88.44 196 LYS A C 1
ATOM 1577 O O . LYS A 1 196 ? -9.974 5.970 -11.259 1.00 88.44 196 LYS A O 1
ATOM 1582 N N . GLU A 1 197 ? -8.376 4.957 -12.494 1.00 90.25 197 GLU A N 1
ATOM 1583 C CA . GLU A 1 197 ? -9.235 3.964 -13.147 1.00 90.25 197 GLU A CA 1
ATOM 1584 C C . GLU A 1 197 ? -9.547 2.748 -12.270 1.00 90.25 197 GLU A C 1
ATOM 1586 O O . GLU A 1 197 ? -10.536 2.062 -12.525 1.00 90.25 197 GLU A O 1
ATOM 1591 N N . ALA A 1 198 ? -8.658 2.436 -11.324 1.00 83.12 198 ALA A N 1
ATOM 1592 C CA . ALA A 1 198 ? -8.754 1.288 -10.427 1.00 83.12 198 ALA A CA 1
ATOM 1593 C C . ALA A 1 198 ? -9.717 1.544 -9.258 1.00 83.12 198 ALA A C 1
ATOM 1595 O O . ALA A 1 198 ? -10.431 0.581 -8.900 1.00 83.12 198 ALA A O 1
#

Secondary structure (DSSP, 8-state):
----SSS-------SEEEEETTEEEPGGGGTTPPS--SS-S-----SS-HHHHHHHHHHHHHHT-PPP-EE-IIIIIHHHHSTT---HHHHTTTHHHHHHHT-SEEEEEETHHHHHIIIII---HHHHHHHHHHH-SSSPEEEEEEGGGBTSSS---HHHHHHHHHHHHHTT--EEEEE-TT--THHHHHHHHHHHH-

Sequence (198 aa):
GNRDCVNGIHPRFNSFKVVYKGRTLEPWAIYFLPVVARDLITCQAGNGNPGSTWLIVKEALLKNRPIKITDPTLRDGNQSLWLARLRTEDILPILPKMDQIGFSSIEVWGGAIFDACLTFLKEDPWQRLRAIKERVPKTPLQMLLRGQNLVGYRHYSDDVVHKFVKLAAKNGIDIFRIFDPLNDVRNFRTAIEAAKEA

Radius of gyration: 20.02 Å; chains: 1; bounding box: 38×67×37 Å

Organism: NCBI:txid2754717

InterPro domains:
  IPR000891 Pyruvate carboxyltransferase [PS50991] (67-198)
  IPR013785 Aldolase-type TIM barrel [G3DSA:3.20.20.70] (55-198)
  IPR055268 Pyruvate carboxylase-like [PTHR43778] (61-198)

Foldseek 3Di:
DDDDDPPPPDPPQLFKWKFFQLDTDDPCCLFPDDPDPDPPPDDDDDDDDPVVVVVVVVCVSVVPTPTAAEAACQPPVCCVPVVLQDALVNPLVCLLVVLVVDHQEYEHDAACNCVCCVPPVVHHVLVSLLSSCVSNVRHAYEYEAEQQQGRHDDGDDLVVLLVVLVSSVVSGHRMYIYGHPVSDPVRRPSNSNSNSVD